Protein AF-T1T002-F1 (afdb_monomer)

Solvent-accessible surface area (backbone atoms only — not comparable to full-atom values): 16637 Å² total; per-residue (Å²): 134,84,76,54,62,64,74,56,43,69,69,40,72,94,50,31,70,66,68,42,35,54,46,49,74,73,67,40,54,43,73,80,49,48,45,92,78,55,51,79,74,45,72,43,77,52,55,50,52,64,40,48,31,34,37,36,23,53,94,87,42,64,35,26,36,52,35,46,41,87,86,84,62,48,51,34,73,85,46,75,37,67,85,46,93,62,32,43,27,28,71,85,64,32,50,22,25,31,53,90,66,16,36,25,69,43,25,79,79,47,80,81,48,84,55,50,74,72,41,66,47,58,56,36,58,53,49,78,56,73,62,29,30,28,37,35,54,50,75,82,82,80,76,68,67,66,25,44,45,61,88,66,68,80,41,94,85,51,84,67,84,89,86,87,82,93,54,88,41,33,29,65,61,52,45,51,54,74,69,36,78,56,56,48,46,78,50,77,79,38,65,62,41,69,80,64,34,25,38,40,50,43,29,67,47,78,41,86,55,82,70,65,38,40,49,77,41,79,78,45,90,71,59,31,40,35,38,33,57,32,48,74,80,55,22,49,71,33,44,69,44,64,59,97,84,42,79,77,45,73,41,40,88,36,83,42,64,47,58,76,46,35,34,42,24,46,86,38,34,40,38,33,29,28,22,99,43,71,90,36,67,40,77,51,72,43,65,29,29,28,64,55,36

Nearest PDB structures (foldseek):
  2de6-assembly1_B  TM=1.003E+00  e=6.696E-58  Janthinobacterium
  4nba-assembly1_B  TM=1.003E+00  e=5.000E-58  Janthinobacterium sp. J3
  4nbf-assembly1_C  TM=1.002E+00  e=1.133E-57  Janthinobacterium sp. J3
  4nb8-assembly1_C  TM=1.002E+00  e=1.431E-57  Janthinobacterium sp. J3
  4nbh-assembly1_B  TM=1.002E+00  e=1.807E-57  Janthinobacterium sp. J3

pLDDT: mean 98.17, std 2.53, range [64.5, 98.94]

InterPro domains:
  IPR017941 Rieske [2Fe-2S] iron-sulphur domain [PF00355] (28-107)
  IPR017941 Rieske [2Fe-2S] iron-sulphur domain [PS51296] (29-135)
  IPR021028 Homotrimeric ring hydroxylase, catalytic domain [PF11723] (136-293)
  IPR036922 Rieske [2Fe-2S] iron-sulphur domain superfamily [SSF50022] (20-141)
  IPR050584 Cholesterol 7-desaturase [PTHR21266] (25-199)

Foldseek 3Di:
DPQDDPVVLVVPVVPSVVVSQLLFDAQAKDWDFFLVVADAQDWDWAFFSNFIKIWHAAPNDIFIFGQFDPPPGHGQVVDWDPPDRQWTFRPPQGQIAGRVWQARQAGPNCRPDPSHRVDGTDIWDWDDALRTIMTRRYDDDHAPNVQAFDPPPRDPPDRDDDDDDDDQARLVVVLCCQQPQQVLLVCQPPPLCVVVQEQGFNGWAADDDPPQQKDFDQPDPSRKTKIWGQRVVGIDGHQFDDDPNHTDGGGGPGDFYWQNTWMATPPRKIKTAPPPGNPHIDIDGSTRSYSGD

Mean predicted aligned error: 2.7 Å

Organism: NCBI:txid1365825

Radius of gyration: 23.3 Å; Cα contacts (8 Å, |Δi|>4): 609; chains: 1; bounding box: 56×50×68 Å

Structure (mmCIF, N/CA/C/O backbone):
data_AF-T1T002-F1
#
_entry.id   AF-T1T002-F1
#
loop_
_atom_site.group_PDB
_atom_site.id
_atom_site.type_symbol
_atom_site.label_atom_id
_atom_site.label_alt_id
_atom_site.label_comp_id
_atom_site.label_asym_id
_atom_site.label_entity_id
_atom_site.label_seq_id
_atom_site.pdbx_PDB_ins_code
_atom_site.Cartn_x
_atom_site.Cartn_y
_atom_site.Cartn_z
_atom_site.occupancy
_atom_site.B_iso_or_equiv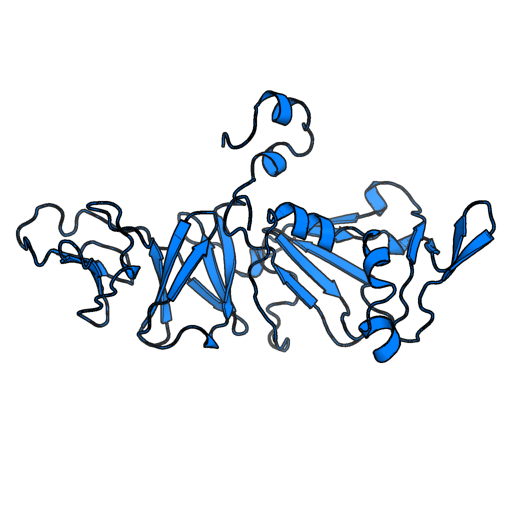
_atom_site.auth_seq_id
_atom_site.auth_comp_id
_atom_site.auth_asym_id
_atom_site.auth_atom_id
_atom_site.pdbx_PDB_model_num
ATOM 1 N N . MET A 1 1 ? -6.537 19.606 -2.151 1.00 64.50 1 MET A N 1
ATOM 2 C CA . MET A 1 1 ? -6.149 20.062 -0.799 1.00 64.50 1 MET A CA 1
ATOM 3 C C . MET A 1 1 ? -5.165 21.214 -1.035 1.00 64.50 1 MET A C 1
ATOM 5 O O . MET A 1 1 ? -5.078 21.631 -2.177 1.00 64.50 1 MET A O 1
ATOM 9 N N . ALA A 1 2 ? -4.556 21.849 -0.035 1.00 81.50 2 ALA A N 1
ATOM 10 C CA . ALA A 1 2 ? -3.673 23.006 -0.278 1.00 81.50 2 ALA A CA 1
ATOM 11 C C . ALA A 1 2 ? -2.266 22.718 0.263 1.00 81.50 2 ALA A C 1
ATOM 13 O O . ALA A 1 2 ? -1.811 23.366 1.203 1.00 81.50 2 ALA A O 1
ATOM 14 N N . ASN A 1 3 ? -1.607 21.683 -0.272 1.00 93.56 3 ASN A N 1
ATOM 15 C CA . ASN A 1 3 ? -0.298 21.213 0.208 1.00 93.56 3 ASN A CA 1
ATOM 16 C C . ASN A 1 3 ? 0.884 21.809 -0.580 1.00 93.56 3 ASN A C 1
ATOM 18 O O . ASN A 1 3 ? 2.050 21.628 -0.199 1.00 93.56 3 ASN A O 1
ATOM 22 N N . VAL A 1 4 ? 0.591 22.471 -1.703 1.00 96.62 4 VAL A N 1
ATOM 23 C CA . VAL A 1 4 ? 1.547 23.084 -2.632 1.00 96.62 4 VAL A CA 1
ATOM 24 C C . VAL A 1 4 ? 1.035 24.465 -3.049 1.00 96.62 4 VAL A C 1
ATOM 26 O O . VAL A 1 4 ? -0.168 24.697 -3.097 1.00 96.62 4 VAL A O 1
ATOM 29 N N . ASP A 1 5 ? 1.957 25.382 -3.345 1.00 97.94 5 ASP A N 1
ATOM 30 C CA . ASP A 1 5 ? 1.643 26.716 -3.865 1.00 97.94 5 ASP A CA 1
ATOM 31 C C . ASP A 1 5 ? 0.802 26.636 -5.158 1.00 97.94 5 ASP A C 1
ATOM 33 O O . ASP A 1 5 ? 1.172 25.967 -6.129 1.00 97.94 5 ASP A O 1
ATOM 37 N N . GLU A 1 6 ? -0.314 27.365 -5.189 1.00 97.00 6 GLU A N 1
ATOM 38 C CA . GLU A 1 6 ? -1.235 27.466 -6.328 1.00 97.00 6 GLU A CA 1
ATOM 39 C C . GLU A 1 6 ? -0.546 27.890 -7.634 1.00 97.00 6 GLU A C 1
ATOM 41 O O . GLU A 1 6 ? -0.906 27.428 -8.722 1.00 97.00 6 GLU A O 1
ATOM 46 N N . ALA A 1 7 ? 0.484 28.738 -7.563 1.00 97.75 7 ALA A N 1
ATOM 47 C CA . ALA A 1 7 ? 1.256 29.138 -8.735 1.00 97.75 7 ALA A CA 1
ATOM 48 C C . ALA A 1 7 ? 1.995 27.949 -9.369 1.00 97.75 7 ALA A C 1
ATOM 50 O O . ALA A 1 7 ? 2.135 27.899 -10.596 1.00 97.75 7 ALA A O 1
ATOM 51 N N . ILE A 1 8 ? 2.440 26.985 -8.557 1.00 98.19 8 ILE A N 1
ATOM 52 C CA . ILE A 1 8 ? 3.045 25.737 -9.033 1.00 98.19 8 ILE A CA 1
ATOM 53 C C . ILE A 1 8 ? 1.957 24.849 -9.631 1.00 98.19 8 ILE A C 1
ATOM 55 O O . ILE A 1 8 ? 2.100 24.419 -10.776 1.00 98.19 8 ILE A O 1
ATOM 59 N N . LEU A 1 9 ? 0.843 24.637 -8.923 1.00 97.81 9 LEU A N 1
ATOM 60 C CA . LEU A 1 9 ? -0.259 23.787 -9.395 1.00 97.81 9 LEU A CA 1
ATOM 61 C C . LEU A 1 9 ? -0.822 24.262 -10.744 1.00 97.81 9 LEU A C 1
ATOM 63 O O . LEU A 1 9 ? -1.066 23.455 -11.642 1.00 97.81 9 LEU A O 1
ATOM 67 N N . LYS A 1 10 ? -0.913 25.580 -10.954 1.00 97.06 10 LYS A N 1
ATOM 68 C CA . LYS A 1 10 ? -1.328 26.184 -12.231 1.00 97.06 10 LYS A CA 1
ATOM 69 C C . LYS A 1 10 ? -0.366 25.892 -13.393 1.00 97.06 10 LYS A C 1
ATOM 71 O O . LYS A 1 10 ? -0.787 25.919 -14.555 1.00 97.06 10 LYS A O 1
ATOM 76 N N . ARG A 1 11 ? 0.919 25.643 -13.115 1.00 98.12 11 ARG A N 1
ATOM 77 C CA . ARG A 1 11 ? 1.935 25.310 -14.133 1.00 98.12 11 ARG A CA 1
ATOM 78 C C . ARG A 1 11 ? 1.851 23.845 -14.570 1.00 98.12 11 ARG A C 1
ATOM 80 O O . ARG A 1 11 ? 1.993 23.575 -15.759 1.00 98.12 11 ARG A O 1
ATOM 87 N N . VAL A 1 12 ? 1.561 22.917 -13.661 1.00 97.88 12 VAL A N 1
ATOM 88 C CA . VAL A 1 12 ? 1.567 21.457 -13.908 1.00 97.88 12 VAL A CA 1
ATOM 89 C C . VAL A 1 12 ? 0.185 20.899 -14.284 1.00 97.88 12 VAL A C 1
ATOM 91 O O . VAL A 1 12 ? -0.320 19.958 -13.680 1.00 97.88 12 VAL A O 1
ATOM 94 N N . LYS A 1 13 ? -0.453 21.469 -15.313 1.00 97.81 13 LYS A N 1
ATOM 95 C CA . LYS A 1 13 ? -1.865 21.189 -15.660 1.00 97.81 13 LYS A CA 1
ATOM 96 C C . LYS A 1 13 ? -2.201 19.712 -15.905 1.00 97.81 13 LYS A C 1
ATOM 98 O O . LYS A 1 13 ? -3.327 19.312 -15.640 1.00 97.81 13 LYS A O 1
ATOM 103 N N . GLY A 1 14 ? -1.257 18.925 -16.424 1.00 97.56 14 GLY A N 1
ATOM 104 C CA . GLY A 1 14 ? -1.491 17.518 -16.766 1.00 97.56 14 GLY A CA 1
ATOM 105 C C . GLY A 1 14 ? -1.658 16.593 -15.557 1.00 97.56 14 GLY A C 1
ATOM 106 O O . GLY A 1 14 ? -2.258 15.534 -15.693 1.00 97.56 14 GLY A O 1
ATOM 107 N N . TRP A 1 15 ? -1.146 16.984 -14.385 1.00 98.00 15 TRP A N 1
ATOM 108 C CA . TRP A 1 15 ? -1.089 16.118 -13.201 1.00 98.00 15 TRP A CA 1
ATOM 109 C C . TRP A 1 15 ? -1.046 16.909 -11.880 1.00 98.00 15 TRP A C 1
ATOM 111 O O . TRP A 1 15 ? -0.486 16.455 -10.884 1.00 98.00 15 TRP A O 1
ATOM 121 N N . ALA A 1 16 ? -1.657 18.097 -11.836 1.00 98.25 16 ALA A N 1
ATOM 122 C CA . ALA A 1 16 ? -1.685 18.945 -10.640 1.00 98.25 16 ALA A CA 1
ATOM 123 C C . ALA A 1 16 ? -2.155 18.217 -9.358 1.00 98.25 16 ALA A C 1
ATOM 125 O O . ALA A 1 16 ? -1.507 18.404 -8.326 1.00 98.25 16 ALA A O 1
ATOM 126 N N . PRO A 1 17 ? -3.182 17.334 -9.386 1.00 98.44 17 PRO A N 1
ATOM 127 C CA . PRO A 1 17 ? -3.572 16.570 -8.198 1.00 98.44 17 PRO A CA 1
ATOM 128 C C . PRO A 1 17 ? -2.453 15.684 -7.637 1.00 98.44 17 PRO A C 1
ATOM 130 O O . PRO A 1 17 ? -2.307 15.580 -6.424 1.00 98.44 17 PRO A O 1
ATOM 133 N N . TYR A 1 18 ? -1.625 15.087 -8.500 1.00 98.56 18 TYR A N 1
ATOM 134 C CA . TYR A 1 18 ? -0.480 14.278 -8.078 1.00 98.56 18 TYR A CA 1
ATOM 135 C C . TYR A 1 18 ? 0.608 15.135 -7.412 1.00 98.56 18 TYR A C 1
ATOM 137 O O . TYR A 1 18 ? 1.199 14.728 -6.412 1.00 98.56 18 TYR A O 1
ATOM 145 N N . VAL A 1 19 ? 0.826 16.365 -7.896 1.00 98.31 19 VAL A N 1
ATOM 146 C CA . VAL A 1 19 ? 1.745 17.321 -7.252 1.00 98.31 19 VAL A CA 1
ATOM 147 C C . VAL A 1 19 ? 1.220 17.781 -5.887 1.00 98.31 19 VAL A C 1
ATOM 149 O O . VAL A 1 19 ? 2.005 17.877 -4.942 1.00 98.31 19 VAL A O 1
ATOM 152 N N . ASP A 1 20 ? -0.089 17.994 -5.740 1.00 98.44 20 ASP A N 1
ATOM 153 C CA . ASP A 1 20 ? -0.715 18.340 -4.452 1.00 98.44 20 ASP A CA 1
ATOM 154 C C . ASP A 1 20 ? -0.759 17.153 -3.462 1.00 98.44 20 ASP A C 1
ATOM 156 O O . ASP A 1 20 ? -0.799 17.349 -2.247 1.00 98.44 20 ASP A O 1
ATOM 160 N N . ALA A 1 21 ? -0.673 15.906 -3.938 1.00 98.50 21 ALA A N 1
ATOM 161 C CA . ALA A 1 21 ? -0.709 14.683 -3.123 1.00 98.50 21 ALA A CA 1
ATOM 162 C C . ALA A 1 21 ? 0.598 14.389 -2.350 1.00 98.50 21 ALA A C 1
ATOM 164 O O . ALA A 1 21 ? 1.049 13.247 -2.249 1.00 98.50 21 ALA A O 1
ATOM 165 N N . LYS A 1 22 ? 1.219 15.418 -1.759 1.00 98.50 22 LYS A N 1
ATOM 166 C CA . LYS A 1 22 ? 2.469 15.297 -0.986 1.00 98.50 22 LYS A CA 1
ATOM 167 C C . LYS A 1 22 ? 2.361 14.297 0.170 1.00 98.50 22 LYS A C 1
ATOM 169 O O . LYS A 1 22 ? 3.318 13.574 0.424 1.00 98.50 22 LYS A O 1
ATOM 174 N N . LEU A 1 23 ? 1.195 14.228 0.810 1.00 98.38 23 LEU A N 1
ATOM 175 C CA . LEU A 1 23 ? 0.905 13.317 1.922 1.00 98.38 23 LEU A CA 1
ATOM 176 C C . LEU A 1 23 ? 0.337 11.959 1.480 1.00 98.38 23 LEU A C 1
ATOM 178 O O . LEU A 1 23 ? -0.003 11.161 2.342 1.00 98.38 23 LEU A O 1
ATOM 182 N N . GLY A 1 24 ? 0.209 11.700 0.175 1.00 98.56 24 GLY A N 1
ATOM 183 C CA . GLY A 1 24 ? -0.388 10.473 -0.356 1.00 98.56 24 GLY A CA 1
ATOM 184 C C . GLY A 1 24 ? -1.865 10.593 -0.721 1.00 98.56 24 GLY A C 1
ATOM 185 O O . GLY A 1 24 ? -2.454 11.678 -0.690 1.00 98.56 24 GLY A O 1
ATOM 186 N N . PHE A 1 25 ? -2.464 9.456 -1.079 1.00 98.81 25 PHE A N 1
ATOM 187 C CA . PHE A 1 25 ? -3.860 9.355 -1.492 1.00 98.81 25 PHE A CA 1
ATOM 188 C C . PHE A 1 25 ? -4.717 8.723 -0.392 1.00 98.81 25 PHE A C 1
ATOM 190 O O . PHE A 1 25 ? -4.572 7.555 -0.047 1.00 98.81 25 PHE A O 1
ATOM 197 N N . ARG A 1 26 ? -5.662 9.491 0.154 1.00 98.69 26 ARG A N 1
ATOM 198 C CA . ARG A 1 26 ? -6.674 8.949 1.071 1.00 98.69 26 ARG A CA 1
ATOM 199 C C . ARG A 1 26 ? -7.619 7.999 0.318 1.00 98.69 26 ARG A C 1
ATOM 201 O O . ARG A 1 26 ? -7.806 8.147 -0.885 1.00 98.69 26 ARG A O 1
ATOM 208 N N . ASN A 1 27 ? -8.283 7.100 1.044 1.00 98.81 27 ASN A N 1
ATOM 209 C CA . ASN A 1 27 ? -9.261 6.127 0.533 1.00 98.81 27 ASN A CA 1
ATOM 210 C C . ASN A 1 27 ? -8.643 5.002 -0.312 1.00 98.81 27 ASN A C 1
ATOM 212 O O . ASN A 1 27 ? -9.245 4.533 -1.283 1.00 98.81 27 ASN A O 1
ATOM 216 N N . HIS A 1 28 ? -7.465 4.539 0.107 1.00 98.94 28 HIS A N 1
ATOM 217 C CA . HIS A 1 28 ? -6.801 3.346 -0.412 1.00 98.94 28 HIS A CA 1
ATOM 218 C C . HIS A 1 28 ? -6.277 2.454 0.719 1.00 98.94 28 HIS A C 1
ATOM 220 O O . HIS A 1 28 ? -6.072 2.905 1.852 1.00 98.94 28 HIS A O 1
ATOM 226 N N . TRP A 1 29 ? -6.082 1.179 0.395 1.00 98.94 29 TRP A N 1
ATOM 227 C CA . TRP A 1 29 ? -5.399 0.202 1.231 1.00 98.94 29 TRP A CA 1
ATOM 228 C C . TRP A 1 29 ? -3.880 0.343 1.122 1.00 98.94 29 TRP A C 1
ATOM 230 O O . TRP A 1 29 ? -3.336 0.438 0.025 1.00 98.94 29 TRP A O 1
ATOM 240 N N . TYR A 1 30 ? -3.196 0.289 2.264 1.00 98.94 30 TYR A N 1
ATOM 241 C CA . TYR A 1 30 ? -1.737 0.347 2.345 1.00 98.94 30 TYR A CA 1
ATOM 242 C C . TYR A 1 30 ? -1.192 -0.760 3.251 1.00 98.94 30 TYR A C 1
ATOM 244 O O . TYR A 1 30 ? -1.685 -0.888 4.377 1.00 98.94 30 TYR A O 1
ATOM 252 N N . PRO A 1 31 ? -0.183 -1.540 2.818 1.00 98.94 31 PRO A N 1
ATOM 253 C CA . PRO A 1 31 ? 0.510 -2.468 3.701 1.00 98.94 31 PRO A CA 1
ATOM 254 C C . PRO A 1 31 ? 1.411 -1.697 4.670 1.00 98.94 31 PRO A C 1
ATOM 256 O O . PRO A 1 31 ? 2.113 -0.776 4.266 1.00 98.94 31 PRO A O 1
ATOM 259 N N . VAL A 1 32 ? 1.410 -2.057 5.952 1.00 98.88 32 VAL A N 1
ATOM 260 C CA . VAL A 1 32 ? 2.162 -1.307 6.983 1.00 98.88 32 VAL A CA 1
ATOM 261 C C . VAL A 1 32 ? 3.139 -2.159 7.787 1.00 98.88 32 VAL A C 1
ATOM 263 O O . VAL A 1 32 ? 4.103 -1.632 8.338 1.00 98.88 32 VAL A O 1
ATOM 266 N N . MET A 1 33 ? 2.900 -3.465 7.859 1.00 98.88 33 MET A N 1
ATOM 267 C CA . MET A 1 33 ? 3.746 -4.451 8.535 1.00 98.88 33 MET A CA 1
ATOM 268 C C . MET A 1 33 ? 3.385 -5.857 8.043 1.00 98.88 33 MET A C 1
ATOM 270 O O . MET A 1 33 ? 2.373 -6.046 7.363 1.00 98.88 33 MET A O 1
ATOM 274 N N . PHE A 1 34 ? 4.178 -6.851 8.411 1.00 98.94 34 PHE A N 1
ATOM 275 C CA . PHE A 1 34 ? 3.837 -8.260 8.267 1.00 98.94 34 PHE A CA 1
ATOM 276 C C . PHE A 1 34 ? 2.977 -8.739 9.440 1.00 98.94 34 PHE A C 1
ATOM 278 O O . PHE A 1 34 ? 3.142 -8.304 10.577 1.00 98.94 34 PHE A O 1
ATOM 285 N N . SER A 1 35 ? 2.102 -9.708 9.182 1.00 98.88 35 SER A N 1
ATOM 286 C CA . SER A 1 35 ? 1.205 -10.321 10.171 1.00 98.88 35 SER A CA 1
ATOM 287 C C . SER A 1 35 ? 1.935 -10.836 11.411 1.00 98.88 35 SER A C 1
ATOM 289 O O . SER A 1 35 ? 1.443 -10.687 12.526 1.00 98.88 35 SER A O 1
ATOM 291 N N . LYS A 1 36 ? 3.136 -11.396 11.214 1.00 98.56 36 LYS A N 1
ATOM 292 C CA . LYS A 1 36 ? 4.010 -11.926 12.274 1.00 98.56 36 LYS A CA 1
ATOM 293 C C . LYS A 1 36 ? 4.653 -10.861 13.173 1.00 98.56 36 LYS A C 1
ATOM 295 O O . LYS A 1 36 ? 5.354 -11.217 14.107 1.00 98.56 36 LYS A O 1
ATOM 300 N N . GLU A 1 37 ? 4.505 -9.576 12.853 1.00 98.75 37 GLU A N 1
ATOM 301 C CA . GLU A 1 37 ? 5.074 -8.469 13.637 1.00 98.75 37 GLU A CA 1
ATOM 302 C C . GLU A 1 37 ? 4.079 -7.903 14.666 1.00 98.75 37 GLU A C 1
ATOM 304 O O . GLU A 1 37 ? 4.437 -7.011 15.441 1.00 98.75 37 GLU A O 1
ATOM 309 N N . ILE A 1 38 ? 2.839 -8.405 14.670 1.00 98.69 38 ILE A N 1
ATOM 310 C CA . ILE A 1 38 ? 1.766 -8.001 15.578 1.00 98.69 38 ILE A CA 1
ATOM 311 C C . ILE A 1 38 ? 1.161 -9.228 16.269 1.00 98.69 38 ILE A C 1
ATOM 313 O O . ILE A 1 38 ? 0.370 -9.980 15.687 1.00 98.69 38 ILE A O 1
ATOM 317 N N . ASP A 1 39 ? 1.532 -9.397 17.534 1.00 98.81 39 ASP A N 1
ATOM 318 C CA . ASP A 1 39 ? 1.085 -10.486 18.396 1.00 98.81 39 ASP A CA 1
ATOM 319 C C . ASP A 1 39 ? -0.269 -10.189 19.069 1.00 98.81 39 ASP A C 1
ATOM 321 O O . ASP A 1 39 ? -0.755 -9.054 19.106 1.00 98.81 39 ASP A O 1
ATOM 325 N N . GLU A 1 40 ? -0.913 -11.242 19.577 1.00 98.81 40 GLU A N 1
ATOM 326 C CA . GLU A 1 40 ? -2.202 -11.170 20.275 1.00 98.81 40 GLU A CA 1
ATOM 327 C C . GLU A 1 40 ? -2.114 -10.285 21.528 1.00 98.81 40 GLU A C 1
ATOM 329 O O . GLU A 1 40 ? -1.328 -10.543 22.436 1.00 98.81 40 GLU A O 1
ATOM 334 N N . GLY A 1 41 ? -2.959 -9.255 21.603 1.00 98.56 41 GLY A N 1
ATOM 335 C CA . GLY A 1 41 ? -3.044 -8.364 22.758 1.00 98.56 41 GLY A CA 1
ATOM 336 C C . GLY A 1 41 ? -1.852 -7.421 22.944 1.00 98.56 41 GLY A C 1
ATOM 337 O O . GLY A 1 41 ? -1.761 -6.803 24.008 1.00 98.56 41 GLY A O 1
ATOM 338 N N . GLU A 1 42 ? -0.971 -7.280 21.948 1.00 98.75 42 GLU A N 1
ATOM 339 C CA . GLU A 1 42 ? 0.212 -6.413 21.990 1.00 98.75 42 GLU A CA 1
ATOM 340 C C . GLU A 1 42 ? 0.088 -5.222 21.023 1.00 98.75 42 GLU A C 1
ATOM 342 O O . GLU A 1 42 ? 0.533 -5.299 19.876 1.00 98.75 42 GLU A O 1
ATOM 347 N N . PRO A 1 43 ? -0.486 -4.077 21.443 1.00 98.81 43 PRO A N 1
ATOM 348 C CA . PRO A 1 43 ? -0.727 -2.986 20.513 1.00 98.81 43 PRO A CA 1
ATOM 349 C C . PRO A 1 43 ? 0.568 -2.381 19.944 1.00 98.81 43 PRO A C 1
ATOM 351 O O . PRO A 1 43 ? 1.465 -1.987 20.693 1.00 98.81 43 PRO A O 1
ATOM 354 N N . LYS A 1 44 ? 0.642 -2.235 18.617 1.00 98.88 44 LYS A N 1
ATOM 355 C CA . LYS A 1 44 ? 1.763 -1.625 17.882 1.00 98.88 44 LYS A CA 1
ATOM 356 C C . LYS A 1 44 ? 1.391 -0.251 17.343 1.00 98.88 44 LYS A C 1
ATOM 358 O O . LYS A 1 44 ? 0.257 -0.009 16.929 1.00 98.88 44 LYS A O 1
ATOM 363 N N . THR A 1 45 ? 2.367 0.648 17.319 1.00 98.88 45 THR A N 1
ATOM 364 C CA . THR A 1 45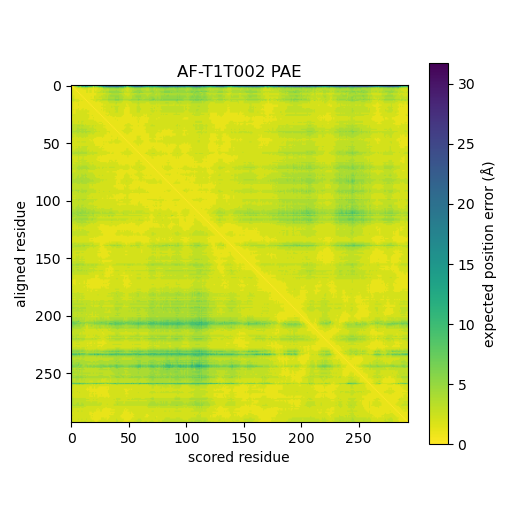 ? 2.228 1.987 16.744 1.00 98.88 45 THR A CA 1
ATOM 365 C C . THR A 1 45 ? 2.811 2.051 15.343 1.00 98.88 45 THR A C 1
ATOM 367 O O . THR A 1 45 ? 3.795 1.384 15.029 1.00 98.88 45 THR A O 1
ATOM 370 N N . LEU A 1 46 ? 2.223 2.903 14.509 1.00 98.81 46 LEU A N 1
ATOM 371 C CA . LEU A 1 46 ? 2.798 3.323 13.234 1.00 98.81 46 LEU A CA 1
ATOM 372 C C . LEU A 1 46 ? 2.264 4.707 12.852 1.00 98.81 46 LEU A C 1
ATOM 374 O O . LEU A 1 46 ? 1.287 5.185 13.432 1.00 98.81 46 LEU A O 1
ATOM 378 N N . LYS A 1 47 ? 2.893 5.346 11.867 1.00 98.94 47 LYS A N 1
ATOM 379 C CA . LYS A 1 47 ? 2.368 6.555 11.227 1.00 98.94 47 LYS A CA 1
ATOM 380 C C . LYS A 1 47 ? 2.084 6.251 9.758 1.00 98.94 47 LYS A C 1
ATOM 382 O O . LYS A 1 47 ? 2.924 5.652 9.097 1.00 98.94 47 LYS A O 1
ATOM 387 N N . LEU A 1 48 ? 0.907 6.639 9.276 1.00 98.88 48 LEU A N 1
ATOM 388 C CA . LEU A 1 48 ? 0.453 6.406 7.905 1.00 98.88 48 LEU A CA 1
ATOM 389 C C . LEU A 1 48 ? -0.242 7.665 7.378 1.00 98.88 48 LEU A C 1
ATOM 391 O O . LEU A 1 48 ? -1.174 8.161 8.014 1.00 98.88 48 LEU A O 1
ATOM 395 N N . LEU A 1 49 ? 0.216 8.191 6.240 1.00 98.75 49 LEU A N 1
ATOM 396 C CA . LEU A 1 49 ? -0.271 9.436 5.623 1.00 98.75 49 LEU A CA 1
ATOM 397 C C . LEU A 1 49 ? -0.296 10.621 6.621 1.00 98.75 49 LEU A C 1
ATOM 399 O O . LEU A 1 49 ? -1.201 11.456 6.622 1.00 98.75 49 LEU A O 1
ATOM 403 N N . GLY A 1 50 ? 0.689 10.682 7.522 1.00 98.56 50 GLY A N 1
ATOM 404 C CA . GLY A 1 50 ? 0.798 11.694 8.576 1.00 98.56 50 GLY A CA 1
ATOM 405 C C . GLY A 1 50 ? -0.039 11.423 9.835 1.00 98.56 50 GLY A C 1
ATOM 406 O O . GLY A 1 50 ? 0.060 12.176 10.805 1.00 98.56 50 GLY A O 1
ATOM 407 N N . GLU A 1 51 ? -0.851 10.364 9.866 1.00 98.88 51 GLU A N 1
ATOM 408 C CA . GLU A 1 51 ? -1.690 10.013 11.013 1.00 98.88 51 GLU A CA 1
ATOM 409 C C . GLU A 1 51 ? -1.008 8.972 11.911 1.00 98.88 51 GLU A C 1
ATOM 411 O O . GLU A 1 51 ? -0.647 7.896 11.447 1.00 98.88 51 GLU A O 1
ATOM 416 N N . ASN A 1 52 ? -0.870 9.261 13.211 1.00 98.94 52 ASN A N 1
ATOM 417 C CA . ASN A 1 52 ? -0.438 8.261 14.194 1.00 98.94 52 ASN A CA 1
ATOM 418 C C . ASN A 1 52 ? -1.575 7.264 14.447 1.00 98.94 52 ASN A C 1
ATOM 420 O O . ASN A 1 52 ? -2.693 7.666 14.797 1.00 98.94 52 ASN A O 1
ATOM 424 N N . LEU A 1 53 ? -1.283 5.976 14.295 1.00 98.94 53 LEU A N 1
ATOM 425 C CA . LEU A 1 53 ? -2.219 4.865 14.422 1.00 98.94 53 LEU A CA 1
ATOM 426 C C . LEU A 1 53 ? -1.736 3.862 15.475 1.00 98.94 53 LEU A C 1
ATOM 428 O O . LEU A 1 53 ? -0.543 3.758 15.772 1.00 98.94 53 LEU A O 1
ATOM 432 N N . LEU A 1 54 ? -2.692 3.120 16.022 1.00 98.88 54 LEU A N 1
ATOM 433 C CA . LEU A 1 54 ? -2.497 2.038 16.975 1.00 98.88 54 LEU A CA 1
ATOM 434 C C . LEU A 1 54 ? -3.233 0.805 16.453 1.00 98.88 54 LEU A C 1
ATOM 436 O O . LEU A 1 54 ? -4.452 0.849 16.278 1.00 98.88 54 LEU A O 1
ATOM 440 N N . VAL A 1 55 ? -2.499 -0.276 16.203 1.00 98.94 55 VAL A N 1
ATOM 441 C CA . VAL A 1 55 ? -3.034 -1.561 15.737 1.00 98.94 55 VAL A CA 1
ATOM 442 C C . VAL A 1 55 ? -2.952 -2.570 16.871 1.00 98.94 55 VAL A C 1
ATOM 444 O O . VAL A 1 55 ? -1.942 -2.618 17.565 1.00 98.94 55 VAL A O 1
ATOM 447 N N . ASN A 1 56 ? -3.991 -3.375 17.065 1.00 98.94 56 ASN A N 1
ATOM 448 C CA . ASN A 1 56 ? -3.988 -4.464 18.037 1.00 98.94 56 ASN A CA 1
ATOM 449 C C . ASN A 1 56 ? -4.642 -5.716 17.453 1.00 98.94 56 ASN A C 1
ATOM 451 O O . ASN A 1 56 ? -5.550 -5.610 16.625 1.00 98.94 56 ASN A O 1
ATOM 455 N N . ARG A 1 57 ? -4.208 -6.886 17.920 1.00 98.88 57 ARG A N 1
ATOM 456 C CA . ARG A 1 57 ? -4.810 -8.178 17.597 1.00 98.88 57 ARG A CA 1
ATOM 457 C C . ARG A 1 57 ? -5.642 -8.661 18.782 1.00 98.88 57 ARG A C 1
ATOM 459 O O . ARG A 1 57 ? -5.148 -8.686 19.906 1.00 98.88 57 ARG A O 1
ATOM 466 N N . ILE A 1 58 ? -6.910 -8.975 18.537 1.00 98.88 58 ILE A N 1
ATOM 467 C CA . ILE A 1 58 ? -7.851 -9.481 19.541 1.00 98.88 58 ILE A CA 1
ATOM 468 C C . ILE A 1 58 ? -8.625 -10.636 18.920 1.00 98.88 58 ILE A C 1
ATOM 470 O O . ILE A 1 58 ? -9.295 -10.454 17.901 1.00 98.88 58 ILE A O 1
ATOM 474 N N . ASP A 1 59 ? -8.547 -11.809 19.539 1.00 98.62 59 ASP A N 1
ATOM 475 C CA . ASP A 1 59 ? -9.101 -13.062 19.022 1.00 98.62 59 ASP A CA 1
ATOM 476 C C . ASP A 1 59 ? -8.608 -13.368 17.604 1.00 98.62 59 ASP A C 1
ATOM 478 O O . ASP A 1 59 ? -9.373 -13.757 16.722 1.00 98.62 59 ASP A O 1
ATOM 482 N N . GLY A 1 60 ? -7.322 -13.115 17.351 1.00 98.50 60 GLY A N 1
ATOM 483 C CA . GLY A 1 60 ? -6.713 -13.284 16.035 1.00 98.50 60 GLY A CA 1
ATOM 484 C C . GLY A 1 60 ? -7.081 -12.202 15.015 1.00 98.50 60 GLY A C 1
ATOM 485 O O . GLY A 1 60 ? -6.401 -12.101 13.997 1.00 98.50 60 GLY A O 1
ATOM 486 N N . LYS A 1 61 ? -8.081 -11.349 15.270 1.00 98.81 61 LYS A N 1
ATOM 487 C CA . LYS A 1 61 ? -8.511 -10.278 14.358 1.00 98.81 61 LYS A CA 1
ATOM 488 C C . LYS A 1 61 ? -7.796 -8.963 14.660 1.00 98.81 61 LYS A C 1
ATOM 490 O O . LYS A 1 61 ? -7.693 -8.552 15.813 1.00 98.81 61 LYS A O 1
ATOM 495 N N . LEU A 1 62 ? -7.354 -8.270 13.612 1.00 98.88 62 LEU A N 1
ATOM 496 C CA . LEU A 1 62 ? -6.742 -6.949 13.737 1.00 98.88 62 LEU A CA 1
ATOM 497 C C . LEU A 1 62 ? -7.774 -5.817 13.802 1.00 98.88 62 LEU A C 1
ATOM 499 O O . LEU A 1 62 ? -8.773 -5.811 13.079 1.00 98.88 62 LEU A O 1
ATOM 503 N N . TYR A 1 63 ? -7.464 -4.823 14.630 1.00 98.94 63 TYR A N 1
ATOM 504 C CA . TYR A 1 63 ? -8.204 -3.575 14.797 1.00 98.94 63 TYR A CA 1
ATOM 505 C C . TYR A 1 63 ? -7.238 -2.396 14.736 1.00 98.94 63 TYR A C 1
ATOM 507 O O . TYR A 1 63 ? -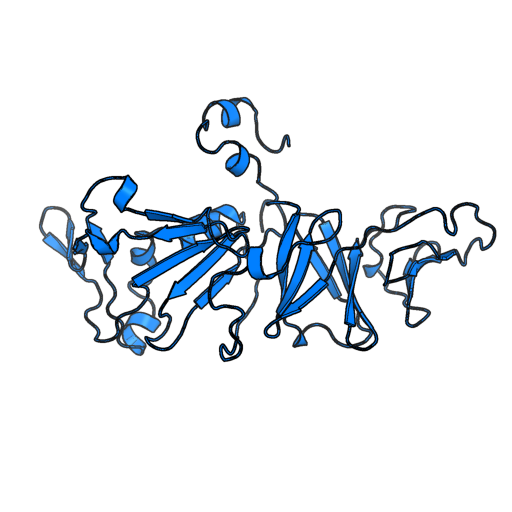6.128 -2.486 15.256 1.00 98.94 63 TYR A O 1
ATOM 515 N N . CYS A 1 64 ? -7.665 -1.276 14.149 1.00 98.94 64 CYS A N 1
ATOM 516 C CA . CYS A 1 64 ? -6.874 -0.050 14.097 1.00 98.94 64 CYS A CA 1
ATOM 517 C C . CYS A 1 64 ? -7.666 1.140 14.640 1.00 98.94 64 CYS A C 1
ATOM 519 O O . CYS A 1 64 ? -8.746 1.474 14.145 1.00 98.94 64 CYS A O 1
ATOM 521 N N . LEU A 1 65 ? -7.073 1.833 15.609 1.00 98.94 65 LEU A N 1
ATOM 522 C CA . LEU A 1 65 ? -7.533 3.113 16.136 1.00 98.94 65 LEU A CA 1
ATOM 523 C C . LEU A 1 65 ? -6.543 4.217 15.774 1.00 98.94 65 LEU A C 1
ATOM 525 O O . LEU A 1 65 ? -5.340 3.997 15.666 1.00 98.94 65 LEU A O 1
ATOM 529 N N . LYS A 1 66 ? -7.037 5.446 15.649 1.00 98.94 66 LYS A N 1
ATOM 530 C CA . LYS A 1 66 ? -6.174 6.628 15.669 1.00 98.94 66 LYS A CA 1
ATOM 531 C C . LYS A 1 66 ? -5.506 6.742 17.038 1.00 98.94 66 LYS A C 1
ATOM 533 O O . LYS A 1 66 ? -6.192 6.820 18.056 1.00 98.94 66 LYS A O 1
ATOM 538 N N . ASP A 1 67 ? -4.183 6.843 17.071 1.00 98.88 67 ASP A N 1
ATOM 539 C CA . ASP A 1 67 ? -3.403 7.019 18.298 1.00 98.88 67 ASP A CA 1
ATOM 540 C C . ASP A 1 67 ? -3.438 8.486 18.757 1.00 98.88 67 ASP A C 1
ATOM 542 O O . ASP A 1 67 ? -2.442 9.206 18.752 1.00 98.88 67 ASP A O 1
ATOM 546 N N . ARG A 1 68 ? -4.633 8.986 19.081 1.00 98.88 68 ARG A N 1
ATOM 547 C CA . ARG A 1 68 ? -4.834 10.355 19.566 1.00 98.88 68 ARG A CA 1
ATOM 548 C C . ARG A 1 68 ? -6.125 10.462 20.364 1.00 98.88 68 ARG A C 1
ATOM 550 O O . ARG A 1 68 ? -7.209 10.529 19.789 1.00 98.88 68 ARG A O 1
ATOM 557 N N . CYS A 1 69 ? -6.013 10.525 21.686 1.00 98.88 69 CYS A N 1
ATOM 558 C CA . CYS A 1 69 ? -7.156 10.652 22.586 1.00 98.88 69 CYS A CA 1
ATOM 559 C C . CYS A 1 69 ? -8.010 11.885 22.246 1.00 98.88 69 CYS A C 1
ATOM 561 O O . CYS A 1 69 ? -7.478 12.986 22.086 1.00 98.88 69 CYS A O 1
ATOM 563 N N . LEU A 1 70 ? -9.337 11.719 22.214 1.00 98.81 70 LEU A N 1
ATOM 564 C CA . LEU A 1 70 ? -10.284 12.794 21.888 1.00 98.81 70 LEU A CA 1
ATOM 565 C C . LEU A 1 70 ? -10.291 13.934 22.912 1.00 98.81 70 LEU A C 1
ATOM 567 O O . LEU A 1 70 ? -10.693 15.043 22.582 1.00 98.81 70 LEU A O 1
ATOM 571 N N . HIS A 1 71 ? -9.849 13.671 24.145 1.00 98.69 71 HIS A N 1
ATOM 572 C CA . HIS A 1 71 ? -9.882 14.662 25.214 1.00 98.69 71 HIS A CA 1
ATOM 573 C C . HIS A 1 71 ? -8.837 15.768 25.011 1.00 98.69 71 HIS A C 1
ATOM 575 O O . HIS A 1 71 ? -9.187 16.911 24.740 1.00 98.69 71 HIS A O 1
ATOM 581 N N . ARG A 1 72 ? -7.546 15.438 25.170 1.00 98.50 72 ARG A N 1
ATOM 582 C CA . ARG A 1 72 ? -6.428 16.405 25.133 1.00 98.50 72 ARG A CA 1
ATOM 583 C C . ARG A 1 72 ? -5.376 16.083 24.072 1.00 98.50 72 ARG A C 1
ATOM 585 O O . ARG A 1 72 ? -4.270 16.600 24.140 1.00 98.50 72 ARG A O 1
ATOM 592 N N . GLY A 1 73 ? -5.700 15.214 23.116 1.00 98.44 73 GLY A N 1
ATOM 593 C CA . GLY A 1 73 ? -4.856 14.968 21.948 1.00 98.44 73 GLY A CA 1
ATOM 594 C C . GLY A 1 73 ? -3.562 14.194 22.208 1.00 98.44 73 GLY A C 1
ATOM 595 O O . GLY A 1 73 ? -2.731 14.130 21.310 1.00 98.44 73 GLY A O 1
ATOM 596 N N . VAL A 1 74 ? -3.374 13.603 23.392 1.00 98.69 74 VAL A N 1
ATOM 597 C CA . VAL A 1 74 ? -2.205 12.752 23.662 1.00 98.69 74 VAL A CA 1
ATOM 598 C C . VAL A 1 74 ? -2.298 11.441 22.887 1.00 98.69 74 VAL A C 1
ATOM 600 O O . VAL A 1 74 ? -3.392 10.895 22.713 1.00 98.69 74 VAL A O 1
ATOM 603 N N . GLN A 1 75 ? -1.150 10.911 22.476 1.00 98.88 75 GLN A N 1
ATOM 604 C CA . GLN A 1 75 ? -1.056 9.530 22.019 1.00 98.88 75 GLN A CA 1
ATOM 605 C C . GLN A 1 75 ? -1.397 8.587 23.182 1.00 98.88 75 GLN A C 1
ATOM 607 O O . GLN A 1 75 ? -0.896 8.742 24.302 1.00 98.88 75 GLN A O 1
ATOM 612 N N . LEU A 1 76 ? -2.280 7.624 22.927 1.00 98.88 76 LEU A N 1
ATOM 613 C CA . LEU A 1 76 ? -2.623 6.554 23.864 1.00 98.88 76 LEU A CA 1
ATOM 614 C C . LEU A 1 76 ? -1.407 5.653 24.105 1.00 98.88 76 LEU A C 1
ATOM 616 O O . LEU A 1 76 ? -1.221 5.155 25.212 1.00 98.88 76 LEU A O 1
ATOM 620 N N . SER A 1 77 ? -0.558 5.508 23.089 1.00 98.75 77 SER A N 1
ATOM 621 C CA . SER A 1 77 ? 0.642 4.672 23.112 1.00 98.75 77 SER A CA 1
ATOM 622 C C . SER A 1 77 ? 1.763 5.145 24.041 1.00 98.75 77 SER A C 1
ATOM 624 O O . SER A 1 77 ? 2.592 4.322 24.416 1.00 98.75 77 SER A O 1
ATOM 626 N N . VAL A 1 78 ? 1.779 6.416 24.480 1.00 98.75 78 VAL A N 1
ATOM 627 C CA . VAL A 1 78 ? 2.785 6.916 25.452 1.00 98.75 78 VAL A CA 1
ATOM 628 C C . VAL A 1 78 ? 2.802 6.051 26.713 1.00 98.75 78 VAL A C 1
ATOM 630 O O . VAL A 1 78 ? 3.857 5.809 27.293 1.00 98.75 78 VAL A O 1
ATOM 633 N N . LYS A 1 79 ? 1.628 5.562 27.122 1.00 98.81 79 LYS A N 1
ATOM 634 C CA . LYS A 1 79 ? 1.481 4.535 28.147 1.00 98.81 79 LYS A CA 1
ATOM 635 C C . LYS A 1 79 ? 0.213 3.734 27.860 1.00 98.81 79 LYS A C 1
ATOM 637 O O . LYS A 1 79 ? -0.892 4.176 28.166 1.00 98.81 79 LYS A O 1
ATOM 642 N N . VAL A 1 80 ? 0.379 2.556 27.265 1.00 98.75 80 VAL A N 1
ATOM 643 C CA . VAL A 1 80 ? -0.740 1.677 26.901 1.00 98.75 80 VAL A CA 1
ATOM 644 C C . VAL A 1 80 ? -1.411 1.119 28.160 1.00 98.75 80 VAL A C 1
ATOM 646 O O . VAL A 1 80 ? -0.748 0.561 29.033 1.00 98.75 80 VAL A O 1
ATOM 649 N N . GLU A 1 81 ? -2.738 1.242 28.252 1.00 98.81 81 GLU A N 1
ATOM 650 C CA . GLU A 1 81 ? -3.544 0.615 29.306 1.00 98.81 81 GLU A CA 1
ATOM 651 C C . GLU A 1 81 ? -4.750 -0.127 28.711 1.00 98.81 81 GLU A C 1
ATOM 653 O O . GLU A 1 81 ? -5.857 0.406 28.645 1.00 98.81 81 GLU A O 1
ATOM 658 N N . CYS A 1 82 ? -4.567 -1.381 28.298 1.00 98.69 82 CYS A N 1
ATOM 659 C CA . CYS A 1 82 ? -5.679 -2.256 27.913 1.00 98.69 82 CYS A CA 1
ATOM 660 C C . CYS A 1 82 ? -6.249 -2.945 29.162 1.00 98.69 82 CYS A C 1
ATOM 662 O O . CYS A 1 82 ? -5.799 -4.017 29.555 1.00 98.69 82 CYS A O 1
ATOM 664 N N . LYS A 1 83 ? -7.200 -2.287 29.840 1.00 98.44 83 LYS A N 1
ATOM 665 C CA . LYS A 1 83 ? -7.773 -2.774 31.114 1.00 98.44 83 LYS A CA 1
ATOM 666 C C . LYS A 1 83 ? -8.760 -3.931 30.947 1.00 98.44 83 LYS A C 1
ATOM 668 O O . LYS A 1 83 ? -8.991 -4.675 31.894 1.00 98.44 83 LYS A O 1
ATOM 673 N N . THR A 1 84 ? -9.342 -4.067 29.759 1.00 98.69 84 THR A N 1
ATOM 674 C CA . THR A 1 84 ? -10.174 -5.207 29.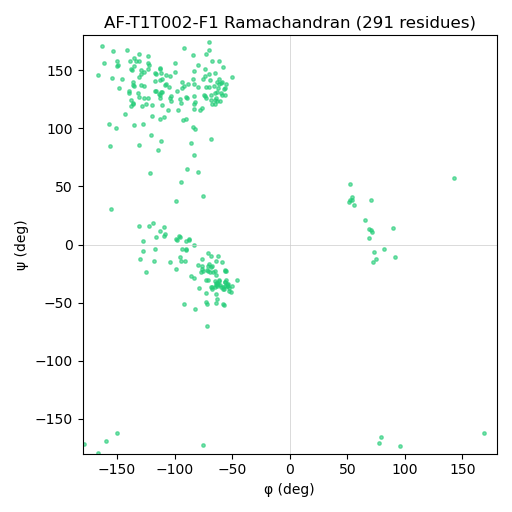361 1.00 98.69 84 THR A CA 1
ATOM 675 C C . THR A 1 84 ? -9.776 -5.638 27.955 1.00 98.69 84 THR A C 1
ATOM 677 O O . THR A 1 84 ? -9.193 -4.848 27.211 1.00 98.69 84 THR A O 1
ATOM 680 N N . LYS A 1 85 ? -10.119 -6.873 27.578 1.00 98.75 85 LYS A N 1
ATOM 681 C CA . LYS A 1 85 ? -9.759 -7.459 26.281 1.00 98.75 85 LYS A CA 1
ATOM 682 C C . LYS A 1 85 ? -10.162 -6.587 25.082 1.00 98.75 85 LYS A C 1
ATOM 684 O O . LYS A 1 85 ? -9.405 -6.467 24.130 1.00 98.75 85 LYS A O 1
ATOM 689 N N . SER A 1 86 ? -11.343 -5.970 25.133 1.00 98.75 86 SER A N 1
ATOM 690 C CA . SER A 1 86 ? -11.960 -5.259 24.004 1.00 98.75 86 SER A CA 1
ATOM 691 C C . SER A 1 86 ? -11.746 -3.744 24.025 1.00 98.75 86 SER A C 1
ATOM 693 O O . SER A 1 86 ? -12.259 -3.044 23.148 1.00 98.75 86 SER A O 1
ATOM 695 N N . THR A 1 87 ? -10.972 -3.212 24.979 1.00 98.94 87 THR A N 1
ATOM 696 C CA . THR A 1 87 ? -10.834 -1.761 25.175 1.00 98.94 87 THR A CA 1
ATOM 697 C C . THR A 1 87 ? -9.401 -1.298 25.383 1.00 98.94 87 THR A C 1
ATOM 699 O O . THR A 1 87 ? -8.594 -2.001 25.988 1.00 98.94 87 THR A O 1
ATOM 702 N N . ILE A 1 88 ? -9.136 -0.046 25.025 1.00 98.94 88 ILE A N 1
ATOM 703 C CA . ILE A 1 88 ? -7.952 0.706 25.439 1.00 98.94 88 ILE A CA 1
ATOM 704 C C . ILE A 1 88 ? -8.365 1.924 26.269 1.00 98.94 88 ILE A C 1
ATOM 706 O O . ILE A 1 88 ? -9.239 2.698 25.878 1.00 98.94 88 ILE A O 1
ATOM 710 N N . THR A 1 89 ? -7.717 2.116 27.413 1.00 98.94 89 THR A N 1
ATOM 711 C CA . THR A 1 89 ? -7.921 3.255 28.308 1.00 98.94 89 THR A CA 1
ATOM 712 C C . THR A 1 89 ? -6.775 4.249 28.145 1.00 98.94 89 THR A C 1
ATOM 714 O O . THR A 1 89 ? -5.602 3.904 28.249 1.00 98.94 89 THR A O 1
ATOM 717 N N . CYS A 1 90 ? -7.097 5.518 27.902 1.00 98.94 90 CYS A N 1
ATOM 718 C CA . CYS A 1 90 ? -6.099 6.580 27.872 1.00 98.94 90 CYS A CA 1
ATOM 719 C C . CYS A 1 90 ? -5.468 6.759 29.258 1.00 98.94 90 CYS A C 1
ATOM 721 O O . CYS A 1 90 ? -6.173 7.082 30.213 1.00 98.94 90 CYS A O 1
ATOM 723 N N . TRP A 1 91 ? -4.142 6.668 29.343 1.00 98.81 91 TRP A N 1
ATOM 724 C CA . TRP A 1 91 ? -3.370 6.858 30.577 1.00 98.81 91 TRP A CA 1
ATOM 725 C C . TRP A 1 91 ? -3.594 8.204 31.279 1.00 98.81 91 TRP A C 1
ATOM 727 O O . TRP A 1 91 ? -3.327 8.325 32.468 1.00 98.81 91 TRP A O 1
ATOM 737 N N . TYR A 1 92 ? -4.060 9.232 30.560 1.00 98.69 92 TYR A N 1
ATOM 738 C CA . TYR A 1 92 ? -4.109 10.583 31.111 1.00 98.69 92 TYR A CA 1
ATOM 739 C C . TYR A 1 92 ? -5.343 10.825 31.994 1.00 98.69 92 TYR A C 1
ATOM 741 O O . TYR A 1 92 ? -5.223 11.212 33.149 1.00 98.69 92 TYR A O 1
ATOM 749 N N . HIS A 1 93 ? -6.544 10.598 31.454 1.00 98.81 93 HIS A N 1
ATOM 750 C CA . HIS A 1 93 ? -7.812 10.849 32.162 1.00 98.81 93 HIS A CA 1
ATOM 751 C C . HIS A 1 93 ? -8.771 9.653 32.087 1.00 98.81 93 HIS A C 1
ATOM 753 O O . HIS A 1 93 ? -9.972 9.796 32.317 1.00 98.81 93 HIS A O 1
ATOM 759 N N . ALA A 1 94 ? -8.246 8.483 31.720 1.00 98.75 94 ALA A N 1
ATOM 760 C CA . ALA A 1 94 ? -8.957 7.214 31.653 1.00 98.75 94 ALA A CA 1
ATOM 761 C C . ALA A 1 94 ? -10.213 7.196 30.765 1.00 98.75 94 ALA A C 1
ATOM 763 O O . ALA A 1 94 ? -11.173 6.480 31.047 1.00 98.75 94 ALA A O 1
ATOM 764 N N . TRP A 1 95 ? -10.190 7.963 29.670 1.00 98.88 95 TRP A N 1
ATOM 765 C CA . TRP A 1 95 ? -11.151 7.808 28.576 1.00 98.88 95 TRP A CA 1
ATOM 766 C C . TRP A 1 95 ? -10.897 6.462 27.902 1.00 98.88 95 TRP A C 1
ATOM 768 O O . TRP A 1 95 ? -9.780 6.218 27.444 1.00 98.88 95 TRP A O 1
ATOM 778 N N . THR A 1 96 ? -11.904 5.600 27.882 1.00 98.94 96 THR A N 1
ATOM 779 C CA . THR A 1 96 ? -11.792 4.210 27.439 1.00 98.94 96 THR A CA 1
ATOM 780 C C . THR A 1 96 ? -12.577 4.004 26.158 1.00 98.94 96 THR A C 1
ATOM 782 O O . THR A 1 96 ? -13.759 4.333 26.079 1.00 98.94 96 THR A O 1
ATOM 785 N N . TYR A 1 97 ? -11.899 3.472 25.150 1.00 98.94 97 TYR A N 1
ATOM 786 C CA . TYR A 1 97 ? -12.430 3.271 23.811 1.00 98.94 97 TYR A CA 1
ATOM 787 C C . TYR A 1 97 ? -12.457 1.783 23.494 1.00 98.94 97 TYR A C 1
ATOM 789 O O . TYR A 1 97 ? -11.510 1.065 23.827 1.00 98.94 97 TYR A O 1
ATOM 797 N N . ARG A 1 98 ? -13.510 1.321 22.822 1.00 98.94 98 ARG A N 1
ATOM 798 C CA . ARG A 1 98 ? -13.549 -0.037 22.267 1.00 98.94 98 ARG A CA 1
ATOM 799 C C . ARG A 1 98 ? -12.682 -0.136 21.016 1.00 98.94 98 ARG A C 1
ATOM 801 O O . ARG A 1 98 ? -12.664 0.785 20.206 1.00 98.94 98 ARG A O 1
ATOM 808 N N . TRP A 1 99 ? -12.001 -1.260 20.828 1.00 98.94 99 TRP A N 1
ATOM 809 C CA . TRP A 1 99 ? -11.201 -1.512 19.623 1.00 98.94 99 TRP A CA 1
ATOM 810 C C . TRP A 1 99 ? -12.052 -1.678 18.358 1.00 98.94 99 TRP A C 1
ATOM 812 O O . TRP A 1 99 ? -11.658 -1.214 17.293 1.00 98.94 99 TRP A O 1
ATOM 822 N N . GLU A 1 100 ? -13.226 -2.298 18.491 1.00 98.75 100 GLU A N 1
ATOM 823 C CA . GLU A 1 100 ? -14.124 -2.627 17.378 1.00 98.75 100 GLU A CA 1
ATOM 824 C C . GLU A 1 100 ? -14.657 -1.390 16.647 1.00 98.75 100 GLU A C 1
ATOM 826 O O . GLU A 1 100 ? -14.636 -1.318 15.420 1.00 98.75 100 GLU A O 1
ATOM 831 N N . ASP A 1 101 ? -15.122 -0.400 17.406 1.00 98.62 101 ASP A N 1
ATOM 832 C CA . ASP A 1 101 ? -15.809 0.766 16.864 1.00 98.62 101 ASP A CA 1
ATOM 833 C C . ASP A 1 101 ? -15.212 2.093 17.346 1.00 98.62 101 ASP A C 1
ATOM 835 O O . ASP A 1 101 ? -15.623 3.144 16.873 1.00 98.62 101 ASP A O 1
ATOM 839 N N . GLY A 1 102 ? -14.243 2.109 18.259 1.00 98.81 102 GLY A N 1
ATOM 840 C CA . GLY A 1 102 ? -13.670 3.346 18.790 1.00 98.81 102 GLY A CA 1
ATOM 841 C C . GLY A 1 102 ? -14.627 4.155 19.664 1.00 98.81 102 GLY A C 1
ATOM 842 O O . GLY A 1 102 ? -14.278 5.265 20.068 1.00 98.81 102 GLY A O 1
ATOM 843 N N . VAL A 1 103 ? -15.829 3.661 19.972 1.00 98.88 103 VAL A N 1
ATOM 844 C CA . VAL A 1 103 ? -16.777 4.388 20.826 1.00 98.88 103 VAL A CA 1
ATOM 845 C C . VAL A 1 103 ? -16.165 4.579 22.208 1.00 98.88 103 VAL A C 1
ATOM 847 O O . VAL A 1 103 ? -15.610 3.646 22.791 1.00 98.88 103 VAL A O 1
ATOM 850 N N . LEU A 1 104 ? -16.285 5.801 22.731 1.00 98.94 104 LEU A N 1
ATOM 851 C CA . LEU A 1 104 ? -15.951 6.140 24.111 1.00 98.94 104 LEU A CA 1
ATOM 852 C C . LEU A 1 104 ? -16.966 5.466 25.040 1.00 98.94 104 LEU A C 1
ATOM 854 O O . LEU A 1 104 ? -18.039 6.018 25.294 1.00 98.94 104 LEU A O 1
ATOM 858 N N . CYS A 1 105 ? -16.657 4.252 25.484 1.00 98.81 105 CYS A N 1
ATOM 859 C CA . CYS A 1 105 ? -17.573 3.430 26.267 1.00 98.81 105 CYS A CA 1
ATOM 860 C C . CYS A 1 105 ? -17.558 3.785 27.752 1.00 98.81 105 CYS A C 1
ATOM 862 O O . CYS A 1 105 ? -18.593 3.671 28.394 1.00 98.81 105 CYS A O 1
ATOM 864 N N . ASP A 1 106 ? -16.432 4.286 28.266 1.00 98.88 106 ASP A N 1
ATOM 865 C CA . ASP A 1 106 ? -16.277 4.617 29.681 1.00 98.88 106 ASP A CA 1
ATOM 866 C C . ASP A 1 106 ? -15.299 5.772 29.896 1.00 98.88 106 ASP A C 1
ATOM 868 O O . ASP A 1 106 ? -14.404 6.039 29.088 1.00 98.88 106 ASP A O 1
ATOM 872 N N . ILE A 1 107 ? -15.429 6.434 31.044 1.00 98.88 107 ILE A N 1
ATOM 873 C CA . ILE A 1 107 ? -14.431 7.365 31.573 1.00 98.88 107 ILE A CA 1
ATOM 874 C C . ILE A 1 107 ? -14.271 7.065 33.063 1.00 98.88 107 ILE A C 1
ATOM 876 O O . ILE A 1 107 ? -15.107 7.480 33.861 1.00 98.88 107 ILE A O 1
ATOM 880 N N . LEU A 1 108 ? -13.198 6.372 33.463 1.00 98.69 108 LEU A N 1
ATOM 881 C CA . LEU A 1 108 ? -13.043 5.932 34.865 1.00 98.69 108 LEU A CA 1
ATOM 882 C C . LEU A 1 108 ? -12.986 7.118 35.842 1.00 98.69 108 LEU A C 1
ATOM 884 O O . LEU A 1 108 ? -13.424 7.002 36.979 1.00 98.69 108 LEU A O 1
ATOM 888 N N . THR A 1 109 ? -12.456 8.263 35.403 1.00 98.75 109 THR A N 1
ATOM 889 C CA . THR A 1 109 ? -12.355 9.476 36.232 1.00 98.75 109 THR A CA 1
ATOM 890 C C . THR A 1 109 ? -13.688 10.211 36.401 1.00 98.75 109 THR A C 1
ATOM 892 O O . THR A 1 109 ? -13.817 11.021 37.315 1.00 98.75 109 THR A O 1
ATOM 895 N N . ASN A 1 110 ? -14.678 9.951 35.540 1.00 98.62 110 ASN A N 1
ATOM 896 C CA . ASN A 1 110 ? -16.026 10.507 35.640 1.00 98.62 110 ASN A CA 1
ATOM 897 C C . ASN A 1 110 ? -17.045 9.605 34.908 1.00 98.62 110 ASN A C 1
ATOM 899 O O . ASN A 1 110 ? -17.398 9.890 33.756 1.00 98.62 110 ASN A O 1
ATOM 903 N N . PRO A 1 111 ? -17.565 8.555 35.569 1.00 98.31 111 PRO A N 1
ATOM 904 C CA . PRO A 1 111 ? -18.488 7.598 34.952 1.00 98.31 111 PRO A CA 1
ATOM 905 C C . PRO A 1 111 ? -19.867 8.192 34.617 1.00 98.31 111 PRO A C 1
ATOM 907 O O . PRO A 1 111 ? -20.654 7.565 33.921 1.00 98.31 111 PRO A O 1
ATOM 910 N N . THR A 1 112 ? -20.168 9.409 35.081 1.00 98.62 112 THR A N 1
ATOM 911 C CA . THR A 1 112 ? -21.424 10.126 34.785 1.00 98.62 112 THR A CA 1
ATOM 912 C C . THR A 1 112 ? -21.279 11.160 33.668 1.00 98.62 112 THR A C 1
ATOM 914 O O . THR A 1 112 ? -22.207 11.915 33.379 1.00 98.62 112 THR A O 1
ATOM 917 N N . SER A 1 113 ? -20.101 11.235 33.041 1.00 98.69 113 SER A N 1
ATOM 918 C CA . SER A 1 113 ? -19.828 12.190 31.974 1.00 98.69 113 SER A CA 1
ATOM 919 C C . SER A 1 113 ? -20.797 12.016 30.809 1.00 98.69 113 SER A C 1
ATOM 921 O O . SER A 1 113 ? -20.888 10.945 30.211 1.00 98.69 113 SER A O 1
ATOM 923 N N . ALA A 1 114 ? -21.425 13.116 30.396 1.00 98.56 114 ALA A N 1
ATOM 924 C CA . ALA A 1 114 ? -22.305 13.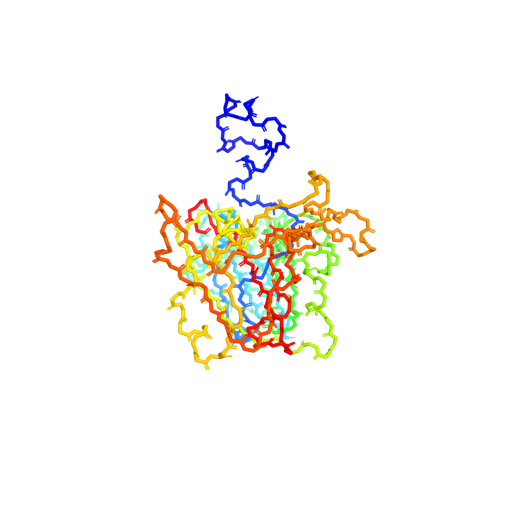137 29.233 1.00 98.56 114 ALA A CA 1
ATOM 925 C C . ALA A 1 114 ? -21.594 12.779 27.913 1.00 98.56 114 ALA A C 1
ATOM 927 O O . ALA A 1 114 ? -22.269 12.626 26.904 1.00 98.56 114 ALA A O 1
ATOM 928 N N . GLN A 1 115 ? -20.259 12.683 27.884 1.00 98.75 115 GLN A N 1
ATOM 929 C CA . GLN A 1 115 ? -19.502 12.305 26.685 1.00 98.75 115 GLN A CA 1
ATOM 930 C C . GLN A 1 115 ? -19.540 10.800 26.393 1.00 98.75 115 GLN A C 1
ATOM 932 O O . GLN A 1 115 ? -19.342 10.401 25.243 1.00 98.75 115 GLN A O 1
ATOM 937 N N . ILE A 1 116 ? -19.783 9.975 27.415 1.00 98.81 116 ILE A N 1
ATOM 938 C CA . ILE A 1 116 ? -19.837 8.516 27.290 1.00 98.81 116 ILE A CA 1
ATOM 939 C C . ILE A 1 116 ? -20.942 8.132 26.296 1.00 98.81 116 ILE A C 1
ATOM 941 O O . ILE A 1 116 ? -22.054 8.655 26.348 1.00 98.81 116 ILE A O 1
ATOM 945 N N . GLY A 1 117 ? -20.610 7.271 25.333 1.00 98.19 117 GLY A N 1
ATOM 946 C CA . GLY A 1 117 ? -21.510 6.839 24.259 1.00 98.19 117 GLY A CA 1
ATOM 947 C C . GLY A 1 117 ? -21.786 7.878 23.163 1.00 98.19 117 GLY A C 1
ATOM 948 O O . GLY A 1 117 ? -22.404 7.535 22.159 1.00 98.19 117 GLY A O 1
ATOM 949 N N . ARG A 1 118 ? -21.324 9.131 23.303 1.00 98.56 118 ARG A N 1
ATOM 950 C CA . ARG A 1 118 ? -21.547 10.212 22.315 1.00 98.56 118 ARG A CA 1
ATOM 951 C C . ARG A 1 118 ? -20.331 10.540 21.460 1.00 98.56 118 ARG A C 1
ATOM 953 O O . ARG A 1 118 ? -20.464 11.233 20.457 1.00 98.56 118 ARG A O 1
ATOM 960 N N . GLN A 1 119 ? -19.154 10.082 21.873 1.00 98.75 119 GLN A N 1
ATOM 961 C CA . GLN A 1 119 ? -17.891 10.323 21.184 1.00 98.75 119 GLN A CA 1
ATOM 962 C C . GLN A 1 119 ? -17.350 9.020 20.594 1.00 98.75 119 GLN A C 1
ATOM 964 O O . GLN A 1 119 ? -17.525 7.944 21.169 1.00 98.75 119 GLN A O 1
ATOM 969 N N . LYS A 1 120 ? -16.659 9.124 19.458 1.00 98.69 120 LYS A N 1
ATOM 970 C CA . LYS A 1 120 ? -16.075 7.984 18.746 1.00 98.69 120 LYS A CA 1
ATOM 971 C C . LYS A 1 120 ? -14.677 8.343 18.260 1.00 98.69 120 LYS A C 1
ATOM 973 O O . LYS A 1 120 ? -14.497 9.302 17.509 1.00 98.69 120 LYS A O 1
ATOM 978 N N . LEU A 1 121 ? -13.682 7.598 18.723 1.00 98.69 121 LEU A N 1
ATOM 979 C CA . LEU A 1 121 ? -12.324 7.662 18.213 1.00 98.69 121 LEU A CA 1
ATOM 980 C C . LEU A 1 121 ? -12.309 7.082 16.798 1.00 98.69 121 LEU A C 1
ATOM 982 O O . LEU A 1 121 ? -13.013 6.122 16.497 1.00 98.69 121 LEU A O 1
ATOM 986 N N . LYS A 1 122 ? -11.529 7.691 15.905 1.00 98.81 122 LYS A N 1
ATOM 987 C CA . LYS A 1 122 ? -11.464 7.248 14.513 1.00 98.81 122 LYS A CA 1
ATOM 988 C C . LYS A 1 122 ? -10.899 5.824 14.448 1.00 98.81 122 LYS A C 1
ATOM 990 O O . LYS A 1 122 ? -9.788 5.596 14.924 1.00 98.81 122 LYS A O 1
ATOM 995 N N . THR A 1 123 ? -11.655 4.916 13.839 1.00 98.88 123 THR A N 1
ATOM 996 C CA . THR A 1 123 ? -11.214 3.574 13.449 1.00 98.88 123 THR A CA 1
ATOM 997 C C . THR A 1 123 ? -10.864 3.537 11.966 1.00 98.88 123 THR A C 1
ATOM 999 O O . THR A 1 123 ? -11.372 4.349 11.180 1.00 98.88 123 THR A O 1
ATOM 1002 N N . TYR A 1 124 ? -10.014 2.585 11.595 1.00 98.94 124 TYR A N 1
ATOM 1003 C CA . TYR A 1 124 ? -9.687 2.272 10.206 1.00 98.94 124 TYR A CA 1
ATOM 1004 C C . TYR A 1 124 ? -9.837 0.764 9.960 1.00 98.94 124 TYR A C 1
ATOM 1006 O O . TYR A 1 124 ? -9.424 -0.019 10.821 1.00 98.94 124 TYR A O 1
ATOM 1014 N N . PRO A 1 125 ? -10.426 0.338 8.826 1.00 98.88 125 PRO A N 1
ATOM 1015 C CA . PRO A 1 125 ? -10.460 -1.071 8.454 1.00 98.88 125 PRO A CA 1
ATOM 1016 C C . PRO A 1 125 ? -9.049 -1.649 8.328 1.00 98.88 125 PRO A C 1
ATOM 1018 O O . PRO A 1 125 ? -8.152 -1.000 7.784 1.00 98.88 125 PRO A O 1
ATOM 1021 N N . VAL A 1 126 ? -8.877 -2.878 8.813 1.00 98.94 126 VAL A N 1
ATOM 1022 C CA . VAL A 1 126 ? -7.631 -3.644 8.712 1.00 98.94 126 VAL A CA 1
ATOM 1023 C C . VAL A 1 126 ? -7.941 -4.998 8.093 1.00 98.94 126 VAL A C 1
ATOM 1025 O O . VAL A 1 126 ? -8.931 -5.634 8.463 1.00 98.94 126 VAL A O 1
ATOM 1028 N N . GLN A 1 127 ? -7.098 -5.438 7.167 1.00 98.88 127 GLN A N 1
ATOM 1029 C CA . GLN A 1 127 ? -7.196 -6.746 6.534 1.00 98.88 127 GLN A CA 1
ATOM 1030 C C . GLN A 1 127 ? -5.813 -7.393 6.460 1.00 98.88 127 GLN A C 1
ATOM 1032 O O . GLN A 1 127 ? -4.833 -6.736 6.117 1.00 98.88 127 GLN A O 1
ATOM 1037 N N . GLU A 1 128 ? -5.743 -8.687 6.764 1.00 98.88 128 GLU A N 1
ATOM 1038 C CA . GLU A 1 128 ? -4.547 -9.496 6.533 1.00 98.88 128 GLU A CA 1
ATOM 1039 C C . GLU A 1 128 ? -4.697 -10.272 5.227 1.00 98.88 128 GLU A C 1
ATOM 1041 O O . GLU A 1 128 ? -5.732 -10.892 4.976 1.00 98.88 128 GLU A O 1
ATOM 1046 N N . ALA A 1 129 ? -3.669 -10.227 4.387 1.00 98.88 129 ALA A N 1
ATOM 1047 C CA . ALA A 1 129 ? -3.584 -11.011 3.162 1.00 98.88 129 ALA A CA 1
ATOM 1048 C C . ALA A 1 129 ? -2.119 -11.333 2.883 1.00 98.88 129 ALA A C 1
ATOM 1050 O O . ALA A 1 129 ? -1.266 -10.454 2.997 1.00 98.88 129 ALA A O 1
ATOM 1051 N N . LYS A 1 130 ? -1.827 -12.589 2.525 1.00 98.81 130 LYS A N 1
ATOM 1052 C CA . LYS A 1 130 ? -0.468 -13.044 2.180 1.00 98.81 130 LYS A CA 1
ATOM 1053 C C . LYS A 1 130 ? 0.593 -12.713 3.246 1.00 98.81 130 LYS A C 1
ATOM 1055 O O . LYS A 1 130 ? 1.704 -12.306 2.932 1.00 98.81 130 LYS A O 1
ATOM 1060 N N . GLY A 1 131 ? 0.219 -12.824 4.524 1.00 98.69 131 GLY A N 1
ATOM 1061 C CA . GLY A 1 131 ? 1.102 -12.498 5.649 1.00 98.69 131 GLY A CA 1
ATOM 1062 C C . GLY A 1 131 ? 1.424 -11.005 5.809 1.00 98.69 131 GLY A C 1
ATOM 1063 O O . GLY A 1 131 ? 2.330 -10.668 6.572 1.00 98.69 131 GLY A O 1
ATOM 1064 N N . CYS A 1 132 ? 0.701 -10.117 5.120 1.00 98.94 132 CYS A N 1
ATOM 1065 C CA . CYS A 1 132 ? 0.837 -8.663 5.182 1.00 98.94 132 CYS A CA 1
ATOM 1066 C C . CYS A 1 132 ? -0.405 -8.023 5.819 1.00 98.94 132 CYS A C 1
ATOM 1068 O O . CYS A 1 132 ? -1.537 -8.431 5.551 1.00 98.94 132 CYS A O 1
ATOM 1070 N N . VAL A 1 133 ? -0.194 -6.980 6.624 1.00 98.94 133 VAL A N 1
ATOM 1071 C CA . VAL A 1 133 ? -1.245 -6.186 7.275 1.00 98.94 133 VAL A CA 1
ATOM 1072 C C . VAL A 1 133 ? -1.526 -4.940 6.446 1.00 98.94 133 VAL A C 1
ATOM 1074 O O . VAL A 1 133 ? -0.666 -4.065 6.339 1.00 98.94 133 VAL A O 1
ATOM 1077 N N . PHE A 1 134 ? -2.742 -4.833 5.915 1.00 98.94 134 PHE A N 1
ATOM 1078 C CA . PHE A 1 134 ? -3.220 -3.675 5.166 1.00 98.94 134 PHE A CA 1
ATOM 1079 C C . PHE A 1 134 ? -4.176 -2.831 6.006 1.00 98.94 134 PHE A C 1
ATOM 1081 O O . PHE A 1 134 ? -5.092 -3.362 6.633 1.00 98.94 134 PHE A O 1
ATOM 1088 N N . ILE A 1 135 ? -4.003 -1.511 5.971 1.00 98.94 135 ILE A N 1
ATOM 1089 C CA . ILE A 1 135 ? -4.920 -0.536 6.573 1.00 98.94 135 ILE A CA 1
ATOM 1090 C C . ILE A 1 135 ? -5.577 0.274 5.460 1.00 98.94 135 ILE A C 1
ATOM 1092 O O . ILE A 1 135 ? -4.887 0.836 4.608 1.00 98.94 135 ILE A O 1
ATOM 1096 N N . TYR A 1 136 ? -6.906 0.375 5.481 1.00 98.94 136 TYR A N 1
ATOM 1097 C CA . TYR A 1 136 ? -7.635 1.302 4.620 1.00 98.94 136 TYR A CA 1
ATOM 1098 C C . TYR A 1 136 ? -7.616 2.689 5.258 1.00 98.94 136 TYR A C 1
ATOM 1100 O O . TYR A 1 136 ? -8.393 2.979 6.176 1.00 98.94 136 TYR A O 1
ATOM 1108 N N . LEU A 1 137 ? -6.725 3.562 4.785 1.00 98.88 137 LEU A N 1
ATOM 1109 C CA . LEU A 1 137 ? -6.617 4.930 5.291 1.00 98.88 137 LEU A CA 1
ATOM 1110 C C . LEU A 1 137 ? -7.656 5.809 4.592 1.00 98.88 137 LEU A C 1
ATOM 1112 O O . LEU A 1 137 ? -7.362 6.567 3.667 1.00 98.88 137 LEU A O 1
ATOM 1116 N N . GLY A 1 138 ? -8.905 5.673 5.024 1.00 98.31 138 GLY A N 1
ATOM 1117 C CA . GLY A 1 138 ? -10.039 6.327 4.389 1.00 98.31 138 GLY A CA 1
ATOM 1118 C C . GLY A 1 138 ? -11.269 6.465 5.272 1.00 98.31 138 GLY A C 1
ATOM 1119 O O . GLY A 1 138 ? -11.243 6.286 6.495 1.00 98.31 138 GLY A O 1
ATOM 1120 N N . ASP A 1 139 ? -12.360 6.842 4.625 1.00 97.88 139 ASP A N 1
ATOM 1121 C CA . ASP A 1 139 ? -13.670 7.028 5.235 1.00 97.88 139 ASP A CA 1
ATOM 1122 C C . ASP A 1 139 ? -14.711 6.142 4.532 1.00 97.88 139 ASP A C 1
ATOM 1124 O O . ASP A 1 139 ? -14.572 5.836 3.348 1.00 97.88 139 ASP A O 1
ATOM 1128 N N . GLY A 1 140 ? -15.747 5.732 5.271 1.00 97.69 140 GLY A N 1
ATOM 1129 C CA . GLY A 1 140 ? -16.767 4.797 4.784 1.00 97.69 140 GLY A CA 1
ATOM 1130 C C . GLY A 1 140 ? -16.312 3.336 4.769 1.00 97.69 140 GLY A C 1
ATOM 1131 O O . GLY A 1 140 ? -15.263 2.994 5.324 1.00 97.69 140 GLY A O 1
ATOM 1132 N N . ASP A 1 141 ? -17.132 2.489 4.150 1.00 98.31 141 ASP A N 1
ATOM 1133 C CA . ASP A 1 141 ? -16.801 1.083 3.937 1.00 98.31 141 ASP A CA 1
ATOM 1134 C C . ASP A 1 141 ? -15.680 0.966 2.897 1.00 98.31 141 ASP A C 1
ATOM 1136 O O . ASP A 1 141 ? -15.705 1.667 1.876 1.00 98.31 141 ASP A O 1
ATOM 1140 N N . PRO A 1 142 ? -14.671 0.117 3.143 1.00 98.56 142 PRO A N 1
ATOM 1141 C CA . PRO A 1 142 ? -13.556 -0.004 2.232 1.00 98.56 142 PRO A CA 1
ATOM 1142 C C . PRO A 1 142 ? -13.963 -0.761 0.955 1.00 98.56 142 PRO A C 1
ATOM 1144 O O . PRO A 1 142 ? -14.815 -1.651 0.987 1.00 98.56 142 PRO A O 1
ATOM 1147 N N . PRO A 1 143 ? -13.306 -0.470 -0.175 1.00 98.62 143 PRO A N 1
ATOM 1148 C CA . PRO A 1 143 ? -13.394 -1.281 -1.383 1.00 98.62 143 PRO A CA 1
ATOM 1149 C C . PRO A 1 143 ? -12.687 -2.633 -1.175 1.00 98.62 143 PRO A C 1
ATOM 1151 O O . PRO A 1 143 ? -11.908 -2.779 -0.225 1.00 98.62 143 PRO A O 1
ATOM 1154 N N . PRO A 1 144 ? -12.871 -3.612 -2.080 1.00 98.75 144 PRO A N 1
ATOM 1155 C CA . PRO A 1 144 ? -12.081 -4.839 -2.060 1.00 98.75 144 PRO A CA 1
ATOM 1156 C C . PRO A 1 144 ? -10.578 -4.539 -2.108 1.00 98.75 144 PRO A C 1
ATOM 1158 O O . PRO A 1 144 ? -10.140 -3.713 -2.909 1.00 98.75 144 PRO A O 1
ATOM 1161 N N . LEU A 1 145 ? -9.784 -5.257 -1.305 1.00 98.88 145 LEU A N 1
ATOM 1162 C CA . LEU A 1 145 ? -8.322 -5.109 -1.284 1.00 98.88 145 LEU A CA 1
ATOM 1163 C C . LEU A 1 145 ? -7.702 -5.260 -2.684 1.00 98.88 145 LEU A C 1
ATOM 1165 O O . LEU A 1 145 ? -6.783 -4.528 -3.029 1.00 98.88 145 LEU A O 1
ATOM 1169 N N . ALA A 1 146 ? -8.260 -6.150 -3.515 1.00 98.75 146 ALA A N 1
ATOM 1170 C CA . ALA A 1 146 ? -7.789 -6.425 -4.873 1.00 98.75 146 ALA A CA 1
ATOM 1171 C C . ALA A 1 146 ? -7.729 -5.194 -5.797 1.00 98.75 146 ALA A C 1
ATOM 1173 O O . ALA A 1 146 ? -6.971 -5.206 -6.764 1.00 98.75 146 ALA A O 1
ATOM 1174 N N . ARG A 1 147 ? -8.500 -4.136 -5.504 1.00 98.81 147 ARG A N 1
ATOM 1175 C CA . ARG A 1 147 ? -8.455 -2.866 -6.245 1.00 98.81 147 ARG A CA 1
ATOM 1176 C C . ARG A 1 147 ? -7.100 -2.161 -6.102 1.00 98.81 147 ARG A C 1
ATOM 1178 O O . ARG A 1 147 ? -6.653 -1.513 -7.042 1.00 98.81 147 ARG A O 1
ATOM 1185 N N . ASP A 1 148 ? -6.479 -2.289 -4.930 1.00 98.88 148 ASP A N 1
ATOM 1186 C CA . ASP A 1 148 ? -5.258 -1.583 -4.518 1.00 98.88 148 ASP A CA 1
ATOM 1187 C C . ASP A 1 148 ? -4.034 -2.522 -4.446 1.00 98.88 148 ASP A C 1
ATOM 1189 O O . ASP A 1 148 ? -3.009 -2.186 -3.848 1.00 98.88 148 ASP A O 1
ATOM 1193 N N . THR A 1 149 ? -4.134 -3.718 -5.038 1.00 98.88 149 THR A N 1
ATOM 1194 C CA . THR A 1 149 ? -3.012 -4.650 -5.203 1.00 98.88 149 THR A CA 1
ATOM 1195 C C . THR A 1 149 ? -2.725 -4.887 -6.685 1.00 98.88 149 THR A C 1
ATOM 1197 O O . THR A 1 149 ? -3.660 -4.899 -7.493 1.00 98.88 149 THR A O 1
ATOM 1200 N N . PRO A 1 150 ? -1.458 -5.117 -7.075 1.00 98.69 150 PRO A N 1
ATOM 1201 C CA . PRO A 1 150 ? -1.137 -5.499 -8.443 1.00 98.69 150 PRO A CA 1
ATOM 1202 C C . PRO A 1 150 ? -1.801 -6.828 -8.826 1.00 98.69 150 PRO A C 1
ATOM 1204 O O . PRO A 1 150 ? -2.108 -7.648 -7.949 1.00 98.69 150 PRO A O 1
ATOM 1207 N N . PRO A 1 151 ? -1.982 -7.092 -10.130 1.00 98.81 151 PRO A N 1
ATOM 1208 C CA . PRO A 1 151 ? -2.324 -8.424 -10.607 1.00 98.81 151 PRO A CA 1
ATOM 1209 C C . PRO A 1 151 ? -1.371 -9.483 -10.037 1.00 98.81 151 PRO A C 1
ATOM 1211 O O . PRO A 1 151 ? -0.177 -9.228 -9.872 1.00 98.81 151 PRO A O 1
ATOM 1214 N N . ASN A 1 152 ? -1.910 -10.669 -9.759 1.00 98.69 152 ASN A N 1
ATOM 1215 C CA . ASN A 1 152 ? -1.216 -11.852 -9.243 1.00 98.69 152 ASN A CA 1
ATOM 1216 C C . ASN A 1 152 ? -0.759 -11.829 -7.776 1.00 98.69 152 ASN A C 1
ATOM 1218 O O . ASN A 1 152 ? -0.498 -12.883 -7.204 1.00 98.69 152 ASN A O 1
ATOM 1222 N N . PHE A 1 153 ? -0.725 -10.670 -7.109 1.00 98.88 153 PHE A N 1
ATOM 1223 C CA . PHE A 1 153 ? -0.321 -10.613 -5.696 1.00 98.88 153 PHE A CA 1
ATOM 1224 C C . PHE A 1 153 ? -1.208 -11.489 -4.790 1.00 98.88 153 PHE A C 1
ATOM 1226 O O . PHE A 1 153 ? -0.732 -12.100 -3.833 1.00 98.88 153 PHE A O 1
ATOM 1233 N N . LEU A 1 154 ? -2.508 -11.562 -5.092 1.00 98.81 154 LEU A N 1
ATOM 1234 C CA . LEU A 1 154 ? -3.498 -12.297 -4.300 1.00 98.81 154 LEU A CA 1
ATOM 1235 C C . LEU A 1 154 ? -3.782 -13.717 -4.813 1.00 98.81 154 LEU A C 1
ATOM 1237 O O . LEU A 1 154 ? -4.673 -14.348 -4.260 1.00 98.81 154 LEU A O 1
ATOM 1241 N N . ASP A 1 155 ? -3.045 -14.224 -5.805 1.00 98.81 155 ASP A N 1
ATOM 1242 C CA . ASP A 1 155 ? -3.283 -15.570 -6.351 1.00 98.81 155 ASP A CA 1
ATOM 1243 C C . ASP A 1 155 ? -3.040 -16.642 -5.279 1.00 98.81 155 ASP A C 1
ATOM 1245 O O . ASP A 1 155 ? -2.104 -16.517 -4.490 1.00 98.81 155 ASP A O 1
ATOM 1249 N N . ASP A 1 156 ? -3.875 -17.679 -5.210 1.00 98.69 156 ASP A N 1
ATOM 1250 C CA . ASP A 1 156 ? -3.851 -18.650 -4.103 1.00 98.69 156 ASP A CA 1
ATOM 1251 C C . ASP A 1 156 ? -2.517 -19.408 -3.979 1.00 98.69 156 ASP A C 1
ATOM 1253 O O . ASP A 1 156 ? -2.103 -19.761 -2.876 1.00 98.69 156 ASP A O 1
ATOM 1257 N N . ASP A 1 157 ? -1.829 -19.629 -5.098 1.00 98.56 157 ASP A N 1
ATOM 1258 C CA . ASP A 1 157 ? -0.541 -20.322 -5.203 1.00 98.56 157 ASP A CA 1
ATOM 1259 C C . ASP A 1 157 ? 0.679 -19.390 -5.085 1.00 98.56 157 ASP A C 1
ATOM 1261 O O . ASP A 1 157 ? 1.818 -19.858 -5.035 1.00 98.56 157 ASP A O 1
ATOM 1265 N N . MET A 1 158 ? 0.459 -18.076 -4.997 1.00 98.75 158 MET A N 1
ATOM 1266 C CA . MET A 1 158 ? 1.527 -17.089 -4.870 1.00 98.75 158 MET A CA 1
ATOM 1267 C C . MET A 1 158 ? 1.958 -16.932 -3.408 1.00 98.75 158 MET A C 1
ATOM 1269 O O . MET A 1 158 ? 1.312 -16.220 -2.627 1.00 98.75 158 MET A O 1
ATOM 1273 N N . GLU A 1 159 ? 3.077 -17.559 -3.049 1.00 98.75 159 GLU A N 1
ATOM 1274 C CA . GLU A 1 159 ? 3.732 -17.383 -1.750 1.00 98.75 159 GLU A CA 1
ATOM 1275 C C . GLU A 1 159 ? 4.428 -16.014 -1.677 1.00 98.75 159 GLU A C 1
ATOM 1277 O O . GLU A 1 159 ? 5.221 -15.658 -2.549 1.00 98.75 159 GLU A O 1
ATOM 1282 N N . ILE A 1 160 ? 4.147 -15.236 -0.626 1.00 98.88 160 ILE A N 1
ATOM 1283 C CA . ILE A 1 160 ? 4.713 -13.893 -0.445 1.00 98.88 160 ILE A CA 1
ATOM 1284 C C . ILE A 1 160 ? 5.687 -13.884 0.728 1.00 98.88 160 ILE A C 1
ATOM 1286 O O . ILE A 1 160 ? 5.321 -14.095 1.883 1.00 98.88 160 ILE A O 1
ATOM 1290 N N . LEU A 1 161 ? 6.932 -13.530 0.423 1.00 98.69 161 LEU A N 1
ATOM 1291 C CA . LEU A 1 161 ? 7.980 -13.235 1.392 1.00 98.69 161 LEU A CA 1
ATOM 1292 C C . LEU A 1 161 ? 8.492 -11.816 1.153 1.00 98.69 161 LEU A C 1
ATOM 1294 O O . LEU A 1 161 ? 8.412 -11.290 0.045 1.00 98.69 161 LEU A O 1
ATOM 1298 N N . GLY A 1 162 ? 9.039 -11.176 2.185 1.00 98.56 162 GLY A N 1
ATOM 1299 C CA . GLY A 1 162 ? 9.546 -9.823 2.014 1.00 98.56 162 GLY A CA 1
ATOM 1300 C C . GLY A 1 162 ? 10.170 -9.206 3.253 1.00 98.56 162 GLY A C 1
ATOM 1301 O O . GLY A 1 162 ? 10.367 -9.848 4.287 1.00 98.56 162 GLY A O 1
ATOM 1302 N N . LYS A 1 163 ? 10.468 -7.916 3.114 1.00 98.69 163 LYS A N 1
ATOM 1303 C CA . LYS A 1 163 ? 10.993 -7.033 4.155 1.00 98.69 163 LYS A CA 1
ATOM 1304 C C . LYS A 1 163 ? 10.304 -5.672 4.075 1.00 98.69 163 LYS A C 1
ATOM 1306 O O . LYS A 1 163 ? 9.826 -5.286 3.015 1.00 98.69 163 LYS A O 1
ATOM 1311 N N . ASN A 1 164 ? 10.318 -4.936 5.179 1.00 98.69 164 ASN A N 1
ATOM 1312 C CA . ASN A 1 164 ? 9.832 -3.561 5.253 1.00 98.69 164 ASN A CA 1
ATOM 1313 C C . ASN A 1 164 ? 10.903 -2.669 5.903 1.00 98.69 164 ASN A C 1
ATOM 1315 O O . ASN A 1 164 ? 11.703 -3.152 6.707 1.00 98.69 164 ASN A O 1
ATOM 1319 N N . GLN A 1 165 ? 10.952 -1.389 5.536 1.00 98.50 165 GLN A N 1
ATOM 1320 C CA . GLN A 1 165 ? 11.845 -0.387 6.127 1.00 98.50 165 GLN A CA 1
ATOM 1321 C C . GLN A 1 165 ? 11.353 1.037 5.838 1.00 98.50 165 GLN A C 1
ATOM 1323 O O . GLN A 1 165 ? 10.679 1.278 4.842 1.00 98.50 165 GLN A O 1
ATOM 1328 N N . ILE A 1 166 ? 11.756 1.990 6.680 1.00 98.75 166 ILE A N 1
ATOM 1329 C CA . ILE A 1 166 ? 11.468 3.418 6.496 1.00 98.75 166 ILE A CA 1
ATOM 1330 C C . ILE A 1 166 ? 12.584 4.061 5.667 1.00 98.75 166 ILE A C 1
ATOM 1332 O O . ILE A 1 166 ? 13.758 3.996 6.047 1.00 98.75 166 ILE A O 1
ATOM 1336 N N . ILE A 1 167 ? 12.220 4.727 4.571 1.00 98.81 167 ILE A N 1
ATOM 1337 C CA . ILE A 1 167 ? 13.144 5.443 3.683 1.00 98.81 167 ILE A CA 1
ATOM 1338 C C . ILE A 1 167 ? 12.908 6.951 3.808 1.00 98.81 167 ILE A C 1
ATOM 1340 O O . ILE A 1 167 ? 11.785 7.401 3.963 1.00 98.81 167 ILE A O 1
ATOM 1344 N N . LYS A 1 168 ? 13.980 7.752 3.770 1.00 98.75 168 LYS A N 1
ATOM 1345 C CA . LYS A 1 168 ? 13.918 9.218 3.930 1.00 98.75 168 LYS A CA 1
ATOM 1346 C C . LYS A 1 168 ? 13.726 9.924 2.589 1.00 98.75 168 LYS A C 1
ATOM 1348 O O . LYS A 1 168 ? 14.623 10.625 2.121 1.00 98.75 168 LYS A O 1
ATOM 1353 N N . SER A 1 169 ? 12.581 9.699 1.963 1.00 98.75 169 SER A N 1
ATOM 1354 C CA . SER A 1 169 ? 12.158 10.387 0.744 1.00 98.75 169 SER A CA 1
ATOM 1355 C C . SER A 1 169 ? 10.642 10.482 0.699 1.00 98.75 169 SER A C 1
ATOM 1357 O O . SER A 1 169 ? 9.958 9.598 1.199 1.00 98.75 169 SER A O 1
ATOM 1359 N N . ASN A 1 170 ? 10.104 11.490 0.013 1.00 98.88 170 ASN A N 1
ATOM 1360 C CA . ASN A 1 170 ? 8.680 11.488 -0.301 1.00 98.88 170 ASN A CA 1
ATOM 1361 C C . ASN A 1 170 ? 8.315 10.250 -1.141 1.00 98.88 170 ASN A C 1
ATOM 1363 O O . ASN A 1 170 ? 9.029 9.924 -2.090 1.00 98.88 170 ASN A O 1
ATOM 1367 N N . TRP A 1 171 ? 7.176 9.624 -0.838 1.00 98.88 171 TRP A N 1
ATOM 1368 C CA . TRP A 1 171 ? 6.699 8.397 -1.490 1.00 98.88 171 TRP A CA 1
ATOM 1369 C C . TRP A 1 171 ? 6.694 8.458 -3.030 1.00 98.88 171 TRP A C 1
ATOM 1371 O O . TRP A 1 171 ? 7.041 7.484 -3.692 1.00 98.88 171 TRP A O 1
ATOM 1381 N N . ARG A 1 172 ? 6.382 9.626 -3.610 1.00 98.88 172 ARG A N 1
ATOM 1382 C CA . ARG A 1 172 ? 6.355 9.846 -5.068 1.00 98.88 172 ARG A CA 1
ATOM 1383 C C . ARG A 1 172 ? 7.713 9.676 -5.728 1.00 98.88 172 ARG A C 1
ATOM 1385 O O . ARG A 1 172 ? 7.783 9.148 -6.827 1.00 98.88 172 ARG A O 1
ATOM 1392 N N . LEU A 1 173 ? 8.788 10.081 -5.049 1.00 98.81 173 LEU A N 1
ATOM 1393 C CA . LEU A 1 173 ? 10.145 9.917 -5.574 1.00 98.81 173 LEU A CA 1
ATOM 1394 C C . LEU A 1 173 ? 10.504 8.434 -5.696 1.00 98.81 173 LEU A C 1
ATOM 1396 O O . LEU A 1 173 ? 11.168 8.042 -6.647 1.00 98.81 173 LEU A O 1
ATOM 1400 N N . ALA A 1 174 ? 10.039 7.613 -4.752 1.00 98.81 174 ALA A N 1
ATOM 1401 C CA . ALA A 1 174 ? 10.252 6.174 -4.789 1.00 98.81 174 ALA A CA 1
ATOM 1402 C C . ALA A 1 174 ? 9.398 5.498 -5.878 1.00 98.81 174 ALA A C 1
ATOM 1404 O O . ALA A 1 174 ? 9.927 4.679 -6.622 1.00 98.81 174 ALA A O 1
ATOM 1405 N N . VAL A 1 175 ? 8.129 5.908 -6.032 1.00 98.81 175 VAL A N 1
ATOM 1406 C CA . VAL A 1 175 ? 7.248 5.459 -7.131 1.00 98.81 175 VAL A CA 1
ATOM 1407 C C . VAL A 1 175 ? 7.864 5.759 -8.494 1.00 98.81 175 VAL A C 1
ATOM 1409 O O . VAL A 1 175 ? 7.960 4.868 -9.334 1.00 98.81 175 VAL A O 1
ATOM 1412 N N . GLU A 1 176 ? 8.272 7.010 -8.713 1.00 98.75 176 GLU A N 1
ATOM 1413 C CA . GLU A 1 176 ? 8.851 7.444 -9.984 1.00 98.75 176 GLU A CA 1
ATOM 1414 C C . GLU A 1 176 ? 10.169 6.731 -10.258 1.00 98.75 176 GLU A C 1
ATOM 1416 O O . GLU A 1 176 ? 10.346 6.248 -11.366 1.00 98.75 176 GLU A O 1
ATOM 1421 N N . ASN A 1 177 ? 11.042 6.580 -9.255 1.00 98.81 177 ASN A N 1
ATOM 1422 C CA . ASN A 1 177 ? 12.268 5.800 -9.403 1.00 98.81 177 ASN A CA 1
ATOM 1423 C C . ASN A 1 177 ? 11.969 4.353 -9.811 1.00 98.81 177 ASN A C 1
ATOM 1425 O O . ASN A 1 177 ? 12.557 3.868 -10.765 1.00 98.81 177 ASN A O 1
ATOM 1429 N N . GLY A 1 178 ? 11.073 3.659 -9.104 1.00 98.56 178 GLY A N 1
ATOM 1430 C CA . GLY A 1 178 ? 10.784 2.251 -9.384 1.00 98.56 178 GLY A CA 1
ATOM 1431 C C . GLY A 1 178 ? 10.200 2.011 -10.778 1.00 98.56 178 GLY A C 1
ATOM 1432 O O . GLY A 1 178 ? 10.502 0.999 -11.403 1.00 98.56 178 GLY A O 1
ATOM 1433 N N . PHE A 1 179 ? 9.396 2.951 -11.282 1.00 98.75 179 PHE A N 1
ATOM 1434 C CA . PHE A 1 179 ? 8.772 2.869 -12.606 1.00 98.75 179 PHE A CA 1
ATOM 1435 C C . PHE A 1 179 ? 9.560 3.593 -13.718 1.00 98.75 179 PHE A C 1
ATOM 1437 O O . PHE A 1 179 ? 9.069 3.701 -14.838 1.00 98.75 179 PHE A O 1
ATOM 1444 N N . ASP A 1 180 ? 10.761 4.109 -13.442 1.00 98.62 180 ASP A N 1
ATOM 1445 C CA . ASP A 1 180 ? 11.603 4.782 -14.438 1.00 98.62 180 ASP A CA 1
ATOM 1446 C C . ASP A 1 180 ? 12.306 3.737 -15.328 1.00 98.62 180 ASP A C 1
ATOM 1448 O O . ASP A 1 180 ? 13.168 3.008 -14.843 1.00 98.62 180 ASP A O 1
ATOM 1452 N N . PRO A 1 181 ? 12.045 3.654 -16.641 1.00 97.75 181 PRO A N 1
ATOM 1453 C CA . PRO A 1 181 ? 12.657 2.602 -17.458 1.00 97.75 181 PRO A CA 1
ATOM 1454 C C . PRO A 1 181 ? 14.183 2.733 -17.606 1.00 97.75 181 PRO A C 1
ATOM 1456 O O . PRO A 1 181 ? 14.887 1.760 -17.874 1.00 97.75 181 PRO A O 1
ATOM 1459 N N . SER A 1 182 ? 14.722 3.944 -17.448 1.00 98.06 182 SER A N 1
ATOM 1460 C CA . SER A 1 182 ? 16.144 4.250 -17.637 1.00 98.06 182 SER A CA 1
ATOM 1461 C C . SER A 1 182 ? 16.950 4.196 -16.341 1.00 98.06 182 SER A C 1
ATOM 1463 O O . SER A 1 182 ? 18.182 4.112 -16.397 1.00 98.06 182 SER A O 1
ATOM 1465 N N . HIS A 1 183 ? 16.304 4.182 -15.168 1.00 98.62 183 HIS A N 1
ATOM 1466 C CA . HIS A 1 183 ? 17.025 4.050 -13.897 1.00 98.62 183 HIS A CA 1
ATOM 1467 C C . HIS A 1 183 ? 17.743 2.701 -13.757 1.00 98.62 183 HIS A C 1
ATOM 1469 O O . HIS A 1 183 ? 18.653 2.595 -12.938 1.00 98.62 183 HIS A O 1
ATOM 1475 N N . ILE A 1 184 ? 17.432 1.710 -14.606 1.00 98.06 184 ILE A N 1
ATOM 1476 C CA . ILE A 1 184 ? 18.145 0.426 -14.716 1.00 98.06 184 ILE A CA 1
ATOM 1477 C C . ILE A 1 184 ? 19.676 0.588 -14.738 1.00 98.06 184 ILE A C 1
ATOM 1479 O O . ILE A 1 184 ? 20.402 -0.237 -14.179 1.00 98.06 184 ILE A O 1
ATOM 1483 N N . TYR A 1 185 ? 20.180 1.706 -15.270 1.00 98.69 185 TYR A N 1
ATOM 1484 C CA . TYR A 1 185 ? 21.602 2.050 -15.280 1.00 98.69 185 TYR A CA 1
ATOM 1485 C C . TYR A 1 185 ? 22.266 2.060 -13.890 1.00 98.69 185 TYR A C 1
ATOM 1487 O O . TYR A 1 185 ? 23.467 1.782 -13.766 1.00 98.69 185 TYR A O 1
ATOM 1495 N N . ILE A 1 186 ? 21.527 2.375 -12.819 1.00 98.69 186 ILE A N 1
ATOM 1496 C CA . ILE A 1 186 ? 22.078 2.370 -11.454 1.00 98.69 186 ILE A CA 1
ATOM 1497 C C . ILE A 1 186 ? 22.381 0.945 -10.973 1.00 98.69 186 ILE A C 1
ATOM 1499 O O . ILE A 1 186 ? 23.249 0.761 -10.122 1.00 98.69 186 ILE A O 1
ATOM 1503 N N . HIS A 1 187 ? 21.714 -0.061 -11.546 1.00 98.69 187 HIS A N 1
ATOM 1504 C CA . HIS A 1 187 ? 21.821 -1.465 -11.153 1.00 98.69 187 HIS A CA 1
ATOM 1505 C C . HIS A 1 187 ? 22.917 -2.240 -11.892 1.00 98.69 187 HIS A C 1
ATOM 1507 O O . HIS A 1 187 ? 23.177 -3.388 -11.540 1.00 98.69 187 HIS A O 1
ATOM 1513 N N . LYS A 1 188 ? 23.609 -1.620 -12.857 1.00 98.56 188 LYS A N 1
ATOM 1514 C CA . LYS A 1 188 ? 24.634 -2.263 -13.705 1.00 98.56 188 LYS A CA 1
ATOM 1515 C C . LYS A 1 188 ? 25.786 -2.949 -12.951 1.00 98.56 188 LYS A C 1
ATOM 1517 O O . LYS A 1 188 ? 26.448 -3.806 -13.521 1.00 98.56 188 LYS A O 1
ATOM 1522 N N . ASP A 1 189 ? 26.049 -2.541 -11.707 1.00 98.56 189 ASP A N 1
ATOM 1523 C CA . ASP A 1 189 ? 27.106 -3.092 -10.843 1.00 98.56 189 ASP A CA 1
ATOM 1524 C C . ASP A 1 189 ? 26.528 -3.841 -9.623 1.00 98.56 189 ASP A C 1
ATOM 1526 O O . ASP A 1 189 ? 27.246 -4.151 -8.673 1.00 98.56 189 ASP A O 1
ATOM 1530 N N . SER A 1 190 ? 25.218 -4.112 -9.613 1.00 98.75 190 SER A N 1
ATOM 1531 C CA . SER A 1 190 ? 24.580 -4.900 -8.557 1.00 98.75 190 SER A CA 1
ATOM 1532 C C . SER A 1 190 ? 25.163 -6.311 -8.522 1.00 98.75 190 SER A C 1
ATOM 1534 O O . SER A 1 190 ? 25.303 -6.956 -9.561 1.00 98.75 190 SER A O 1
ATOM 1536 N N . ILE A 1 191 ? 25.418 -6.832 -7.318 1.00 98.69 191 ILE A N 1
ATOM 1537 C CA . ILE A 1 191 ? 25.858 -8.223 -7.137 1.00 98.69 191 ILE A CA 1
ATOM 1538 C C . ILE A 1 191 ? 24.871 -9.212 -7.764 1.00 98.69 191 ILE A C 1
ATOM 1540 O O . ILE A 1 191 ? 25.295 -10.219 -8.312 1.00 98.69 191 ILE A O 1
ATOM 1544 N N . LEU A 1 192 ? 23.569 -8.889 -7.774 1.00 98.69 192 LEU A N 1
ATOM 1545 C CA . LEU A 1 192 ? 22.533 -9.750 -8.343 1.00 98.69 192 LEU A CA 1
ATOM 1546 C C . LEU A 1 192 ? 22.757 -10.000 -9.839 1.00 98.69 192 LEU A C 1
ATOM 1548 O O . LEU A 1 192 ? 22.484 -11.092 -10.317 1.00 98.69 192 LEU A O 1
ATOM 1552 N N . VAL A 1 193 ? 23.274 -9.008 -10.567 1.00 98.56 193 VAL A N 1
ATOM 1553 C CA . VAL A 1 193 ? 23.521 -9.130 -12.008 1.00 98.56 193 VAL A CA 1
ATOM 1554 C C . VAL A 1 193 ? 24.575 -10.197 -12.275 1.00 98.56 193 VAL A C 1
ATOM 1556 O O . VAL A 1 193 ? 24.350 -11.102 -13.072 1.00 98.56 193 VAL A O 1
ATOM 1559 N N . LYS A 1 194 ? 25.705 -10.112 -11.566 1.00 98.12 194 LYS A N 1
ATOM 1560 C CA . LYS A 1 194 ? 26.818 -11.053 -11.708 1.00 98.12 194 LYS A CA 1
ATOM 1561 C C . LYS A 1 194 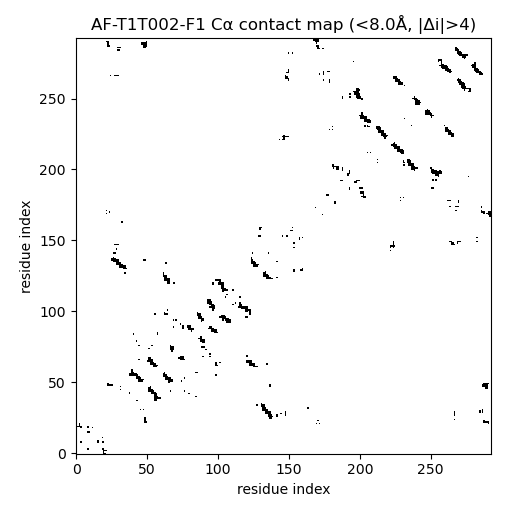? 26.479 -12.419 -11.113 1.00 98.12 194 LYS A C 1
ATOM 1563 O O . LYS A 1 194 ? 26.673 -13.436 -11.767 1.00 98.12 194 LYS A O 1
ATOM 1568 N N . ASP A 1 195 ? 26.005 -12.441 -9.874 1.00 98.69 195 ASP A N 1
ATOM 1569 C CA . ASP A 1 195 ? 25.890 -13.667 -9.081 1.00 98.69 195 ASP A CA 1
ATOM 1570 C C . ASP A 1 195 ? 24.651 -14.492 -9.459 1.00 98.69 195 ASP A C 1
ATOM 1572 O O . ASP A 1 195 ? 24.598 -15.682 -9.152 1.00 98.69 195 ASP A O 1
ATOM 1576 N N . ASN A 1 196 ? 23.671 -13.885 -10.144 1.00 98.62 196 ASN A N 1
ATOM 1577 C CA . ASN A 1 196 ? 22.493 -14.578 -10.668 1.00 98.62 196 ASN A CA 1
ATOM 1578 C C . ASN A 1 196 ? 22.473 -14.704 -12.202 1.00 98.62 196 ASN A C 1
ATOM 1580 O O . ASN A 1 196 ? 21.465 -15.159 -12.735 1.00 98.62 196 ASN A O 1
ATOM 1584 N N . ASP A 1 197 ? 23.556 -14.333 -12.893 1.00 98.62 197 ASP A N 1
ATOM 1585 C CA . ASP A 1 197 ? 23.690 -14.415 -14.356 1.00 98.62 197 ASP A CA 1
ATOM 1586 C C . ASP A 1 197 ? 22.539 -13.736 -15.127 1.00 98.62 197 ASP A C 1
ATOM 1588 O O . ASP A 1 197 ? 21.868 -14.328 -15.976 1.00 98.62 197 ASP A O 1
ATOM 1592 N N . LEU A 1 198 ? 22.255 -12.477 -14.784 1.00 98.75 198 LEU A N 1
ATOM 1593 C CA . LEU A 1 198 ? 21.167 -11.726 -15.410 1.00 98.75 198 LEU A CA 1
ATOM 1594 C C . LEU A 1 198 ? 21.594 -11.098 -16.741 1.00 98.75 198 LEU A C 1
ATOM 1596 O O . LEU A 1 198 ? 22.653 -10.470 -16.837 1.00 98.75 198 LEU A O 1
ATOM 1600 N N . ALA A 1 199 ? 20.706 -11.164 -17.732 1.00 98.56 199 ALA A N 1
ATOM 1601 C CA . ALA A 1 199 ? 20.735 -10.261 -18.874 1.00 98.56 199 ALA A CA 1
ATOM 1602 C C . ALA A 1 199 ? 20.178 -8.899 -18.439 1.00 98.56 199 ALA A C 1
ATOM 1604 O O . ALA A 1 199 ? 19.012 -8.802 -18.047 1.00 98.56 199 ALA A O 1
ATOM 1605 N N . LEU A 1 200 ? 20.990 -7.841 -18.498 1.00 98.62 200 LEU A N 1
ATOM 1606 C CA . LEU A 1 200 ? 20.558 -6.509 -18.071 1.00 98.62 200 LEU A CA 1
ATOM 1607 C C . LEU A 1 200 ? 21.141 -5.412 -18.978 1.00 98.62 200 LEU A C 1
ATOM 1609 O O . LEU A 1 200 ? 22.357 -5.187 -18.950 1.00 98.62 200 LEU A O 1
ATOM 1613 N N . PRO A 1 201 ? 20.309 -4.709 -19.771 1.00 98.50 201 PRO A N 1
ATOM 1614 C CA . PRO A 1 201 ? 20.782 -3.589 -20.572 1.00 98.50 201 PRO A CA 1
ATOM 1615 C C . PRO A 1 201 ? 21.094 -2.370 -19.690 1.00 98.50 201 PRO A C 1
ATOM 1617 O O . PRO A 1 201 ? 20.657 -2.258 -18.546 1.00 98.50 201 PRO A O 1
ATOM 1620 N N . LEU A 1 202 ? 21.839 -1.419 -20.248 1.00 98.62 202 LEU A N 1
ATOM 1621 C CA . LEU A 1 202 ? 22.112 -0.116 -19.634 1.00 98.62 202 LEU A CA 1
ATOM 1622 C C . LEU A 1 202 ? 20.919 0.844 -19.732 1.00 98.62 202 LEU A C 1
ATOM 1624 O O . LEU A 1 202 ? 20.858 1.812 -18.978 1.00 98.62 202 LEU A O 1
ATOM 1628 N N . GLY A 1 203 ? 20.009 0.600 -20.675 1.00 97.88 203 GLY A N 1
ATOM 1629 C CA . GLY A 1 203 ? 18.835 1.418 -20.966 1.00 97.88 203 GLY A CA 1
ATOM 1630 C C . GLY A 1 203 ? 18.174 0.985 -22.275 1.00 97.88 203 GLY A C 1
ATOM 1631 O O . GLY A 1 203 ? 18.446 -0.105 -22.780 1.00 97.88 203 GLY A O 1
ATOM 1632 N N . PHE A 1 204 ? 17.339 1.850 -22.851 1.00 97.12 204 PHE A N 1
ATOM 1633 C CA . PHE A 1 204 ? 16.594 1.566 -24.080 1.00 97.12 204 PHE A CA 1
ATOM 1634 C C . PHE A 1 204 ? 16.627 2.763 -25.031 1.00 97.12 204 PHE A C 1
ATOM 1636 O O . PHE A 1 204 ? 16.491 3.908 -24.601 1.00 97.12 204 PHE A O 1
ATOM 1643 N N . ALA A 1 205 ? 16.767 2.501 -26.329 1.00 96.75 205 ALA A N 1
ATOM 1644 C CA . ALA A 1 205 ? 16.467 3.460 -27.385 1.00 96.75 205 ALA A CA 1
ATOM 1645 C C . ALA A 1 205 ? 14.989 3.280 -27.789 1.00 96.75 205 ALA A C 1
ATOM 1647 O O . ALA A 1 205 ? 14.674 2.256 -28.397 1.00 96.75 205 ALA A O 1
ATOM 1648 N N . PRO A 1 206 ? 14.074 4.211 -27.447 1.00 95.62 206 PRO A N 1
ATOM 1649 C CA . PRO A 1 206 ? 12.642 4.025 -27.688 1.00 95.62 206 PRO A CA 1
ATOM 1650 C C . PRO A 1 206 ? 12.298 3.957 -29.182 1.00 95.62 206 PRO A C 1
ATOM 1652 O O . PRO A 1 206 ? 12.907 4.649 -30.000 1.00 95.62 206 PRO A O 1
ATOM 1655 N N . GLY A 1 207 ? 11.273 3.176 -29.524 1.00 95.25 207 GLY A N 1
ATOM 1656 C CA . GLY A 1 207 ? 10.705 3.081 -30.872 1.00 95.25 207 GLY A CA 1
ATOM 1657 C C . GLY A 1 207 ? 9.180 3.211 -30.858 1.00 95.25 207 GLY A C 1
ATOM 1658 O O . GLY A 1 207 ? 8.552 3.066 -29.813 1.00 95.25 207 GLY A O 1
ATOM 1659 N N . GLY A 1 208 ? 8.570 3.473 -32.016 1.00 95.69 208 GLY A N 1
ATOM 1660 C CA . GLY A 1 208 ? 7.117 3.659 -32.139 1.00 95.69 208 GLY A CA 1
ATOM 1661 C C . GLY A 1 208 ? 6.622 5.050 -31.720 1.00 95.69 208 GLY A C 1
ATOM 1662 O O . GLY A 1 208 ? 7.393 6.004 -31.607 1.00 95.69 208 GLY A O 1
ATOM 1663 N N . ASP A 1 209 ? 5.309 5.183 -31.536 1.00 96.25 209 ASP A N 1
ATOM 1664 C CA . ASP A 1 209 ? 4.653 6.415 -31.099 1.00 96.25 209 ASP A CA 1
ATOM 1665 C C . ASP A 1 209 ? 4.486 6.499 -29.569 1.00 96.25 209 ASP A C 1
ATOM 1667 O O . ASP A 1 209 ? 4.669 5.532 -28.829 1.00 96.25 209 ASP A O 1
ATOM 1671 N N . ARG A 1 210 ? 4.108 7.686 -29.073 1.00 95.12 210 ARG A N 1
ATOM 1672 C CA . ARG A 1 210 ? 3.946 7.961 -27.633 1.00 95.12 210 ARG A CA 1
ATOM 1673 C C . ARG A 1 210 ? 2.952 7.019 -26.943 1.00 95.12 210 ARG A C 1
ATOM 1675 O O . ARG A 1 210 ? 3.148 6.684 -25.780 1.00 95.12 210 ARG A O 1
ATOM 1682 N N . LYS A 1 211 ? 1.854 6.654 -27.607 1.00 95.38 211 LYS A N 1
ATOM 1683 C CA . LYS A 1 211 ? 0.811 5.804 -27.020 1.00 95.38 211 LYS A CA 1
ATOM 1684 C C . LYS A 1 211 ? 1.293 4.361 -26.896 1.00 95.38 211 LYS A C 1
ATOM 1686 O O . LYS A 1 211 ? 0.881 3.691 -25.964 1.00 95.38 211 LYS A O 1
ATOM 1691 N N . GLN A 1 212 ? 2.175 3.914 -27.785 1.00 96.81 212 GLN A N 1
ATOM 1692 C CA . GLN A 1 212 ? 2.749 2.569 -27.735 1.00 96.81 212 GLN A CA 1
ATOM 1693 C C . GLN A 1 212 ? 3.735 2.368 -26.577 1.00 96.81 212 GLN A C 1
ATOM 1695 O O . GLN A 1 212 ? 3.984 1.236 -26.199 1.00 96.81 212 GLN A O 1
ATOM 1700 N N . GLN A 1 213 ? 4.263 3.441 -25.974 1.00 97.44 213 GLN A N 1
ATOM 1701 C CA . GLN A 1 213 ? 5.246 3.320 -24.886 1.00 97.44 213 GLN A CA 1
ATOM 1702 C C . GLN A 1 213 ? 4.656 2.749 -23.592 1.00 97.44 213 GLN A C 1
ATOM 1704 O O . GLN A 1 213 ? 5.396 2.330 -22.709 1.00 97.44 213 GLN A O 1
ATOM 1709 N N . THR A 1 214 ? 3.331 2.789 -23.436 1.00 98.38 214 THR A N 1
ATOM 1710 C CA . THR A 1 214 ? 2.664 2.358 -22.205 1.00 98.38 214 THR A CA 1
ATOM 1711 C C . THR A 1 214 ? 1.283 1.797 -22.492 1.00 98.38 214 THR A C 1
ATOM 1713 O O . THR A 1 214 ? 0.608 2.213 -23.434 1.00 98.38 214 THR A O 1
ATOM 1716 N N . ARG A 1 215 ? 0.798 0.922 -21.611 1.00 98.56 215 ARG A N 1
ATOM 1717 C CA . ARG A 1 215 ? -0.625 0.564 -21.554 1.00 98.56 215 ARG A CA 1
ATOM 1718 C C . ARG A 1 215 ? -1.218 1.070 -20.251 1.00 98.56 215 ARG A C 1
ATOM 1720 O O . ARG A 1 215 ? -0.939 0.523 -19.187 1.00 98.56 215 ARG A O 1
ATOM 1727 N N . VAL A 1 216 ? -2.047 2.105 -20.352 1.00 98.69 216 VAL A N 1
ATOM 1728 C CA . VAL A 1 216 ? -2.869 2.588 -19.238 1.00 98.69 216 VAL A CA 1
ATOM 1729 C C . VAL A 1 216 ? -4.023 1.614 -19.034 1.00 98.69 216 VAL A C 1
ATOM 1731 O O . VAL A 1 216 ? -4.719 1.278 -19.989 1.00 98.69 216 VAL A O 1
ATOM 1734 N N . VAL A 1 217 ? -4.205 1.164 -17.798 1.00 98.69 217 VAL A N 1
ATOM 1735 C CA . VAL A 1 217 ? -5.287 0.273 -17.387 1.00 98.69 217 VAL A CA 1
ATOM 1736 C C . VAL A 1 217 ? -6.253 1.062 -16.524 1.00 98.69 217 VAL A C 1
ATOM 1738 O O . VAL A 1 217 ? -5.937 1.429 -15.388 1.00 98.69 217 VAL A O 1
ATOM 1741 N N . ASP A 1 218 ? -7.439 1.315 -17.063 1.00 98.31 218 ASP A N 1
ATOM 1742 C CA . ASP A 1 218 ? -8.545 1.955 -16.357 1.00 98.31 218 ASP A CA 1
ATOM 1743 C C . ASP A 1 218 ? -9.869 1.183 -16.426 1.00 98.31 218 ASP A C 1
ATOM 1745 O O . ASP A 1 218 ? -10.841 1.576 -15.774 1.00 98.31 218 ASP A O 1
ATOM 1749 N N . ASP A 1 219 ? -9.852 0.011 -17.053 1.00 98.19 219 ASP A N 1
ATOM 1750 C CA . ASP A 1 219 ? -10.980 -0.875 -17.347 1.00 98.19 219 ASP A CA 1
ATOM 1751 C C . ASP A 1 219 ? -10.903 -2.250 -16.648 1.00 98.19 219 ASP A C 1
ATOM 1753 O O . ASP A 1 219 ? -11.747 -3.113 -16.888 1.00 98.19 219 ASP A O 1
ATOM 1757 N N . ASP A 1 220 ? -9.927 -2.459 -15.755 1.00 98.69 220 ASP A N 1
ATOM 1758 C CA . ASP A 1 220 ? -9.807 -3.695 -14.971 1.00 98.69 220 ASP A CA 1
ATOM 1759 C C . ASP A 1 220 ? -11.086 -3.971 -14.149 1.00 98.69 220 ASP A C 1
ATOM 1761 O O . ASP A 1 220 ? -11.624 -3.094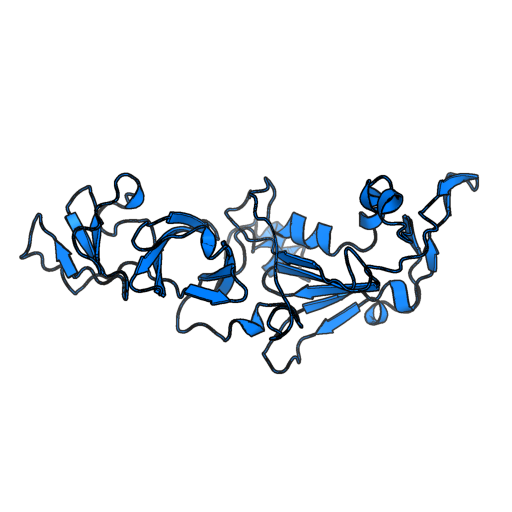 -13.464 1.00 98.69 220 ASP A O 1
ATOM 1765 N N . VAL A 1 221 ? -11.550 -5.225 -14.199 1.00 98.19 221 VAL A N 1
ATOM 1766 C CA . VAL A 1 221 ? -12.830 -5.687 -13.634 1.00 98.19 221 VAL A CA 1
ATOM 1767 C C . VAL A 1 221 ? -12.910 -5.541 -12.112 1.00 98.19 221 VAL A C 1
ATOM 1769 O O . VAL A 1 221 ? -13.989 -5.265 -11.588 1.00 98.19 221 VAL A O 1
ATOM 1772 N N . VAL A 1 222 ? -11.799 -5.696 -11.383 1.00 97.56 222 VAL A N 1
ATOM 1773 C CA . VAL A 1 222 ? -11.778 -5.479 -9.922 1.00 97.56 222 VAL A CA 1
ATOM 1774 C C . VAL A 1 222 ? -11.510 -4.015 -9.562 1.00 97.56 222 VAL A C 1
ATOM 1776 O O . VAL A 1 222 ? -11.431 -3.658 -8.386 1.00 97.56 222 VAL A O 1
ATOM 1779 N N . GLY A 1 223 ? -11.411 -3.149 -10.573 1.00 98.50 223 GLY A N 1
ATOM 1780 C CA . GLY A 1 223 ? -11.287 -1.708 -10.433 1.00 98.50 223 GLY A CA 1
ATOM 1781 C C . GLY A 1 223 ? -9.851 -1.210 -10.332 1.00 98.50 223 GLY A C 1
ATOM 1782 O O . GLY A 1 223 ? -9.673 -0.044 -9.967 1.00 98.50 223 GLY A O 1
ATOM 1783 N N . ARG A 1 224 ? -8.840 -2.030 -10.660 1.00 98.75 224 ARG A N 1
ATOM 1784 C CA . ARG A 1 224 ? -7.438 -1.581 -10.641 1.00 98.75 224 ARG A CA 1
ATOM 1785 C C . ARG A 1 224 ? -7.221 -0.389 -11.565 1.00 98.75 224 ARG A C 1
ATOM 1787 O O . ARG A 1 224 ? -7.944 -0.178 -12.545 1.00 98.75 224 ARG A O 1
ATOM 1794 N N . LYS A 1 225 ? -6.220 0.415 -11.220 1.00 98.81 225 LYS A N 1
ATOM 1795 C CA . LYS A 1 225 ? -5.772 1.567 -12.002 1.00 98.81 225 LYS A CA 1
ATOM 1796 C C . LYS A 1 225 ? -4.257 1.552 -12.039 1.00 98.81 225 LYS A C 1
ATOM 1798 O O . LYS A 1 225 ? -3.630 1.582 -10.981 1.00 98.81 225 LYS A O 1
ATOM 1803 N N . GLY A 1 226 ? -3.682 1.486 -13.231 1.00 98.75 226 GLY A N 1
ATOM 1804 C CA . GLY A 1 226 ? -2.241 1.346 -13.375 1.00 98.75 226 GLY A CA 1
ATOM 1805 C C . GLY A 1 226 ? -1.742 1.603 -14.783 1.00 98.75 226 GLY A C 1
ATOM 1806 O O . GLY A 1 226 ? -2.509 1.942 -15.685 1.00 98.75 226 GLY A O 1
ATOM 1807 N N . VAL A 1 227 ? -0.435 1.468 -14.951 1.00 98.88 227 VAL A N 1
ATOM 1808 C CA . VAL A 1 227 ? 0.264 1.675 -16.216 1.00 98.88 227 VAL A CA 1
ATOM 1809 C C . VAL A 1 227 ? 1.322 0.592 -16.358 1.00 98.88 227 VAL A C 1
ATOM 1811 O O . VAL A 1 227 ? 2.101 0.374 -15.434 1.00 98.88 227 VAL A O 1
ATOM 1814 N N . TYR A 1 228 ? 1.347 -0.074 -17.507 1.00 98.81 228 TYR A N 1
ATOM 1815 C CA . TYR A 1 228 ? 2.466 -0.918 -17.921 1.00 98.81 228 TYR A CA 1
ATOM 1816 C C . TYR A 1 228 ? 3.503 -0.085 -18.669 1.00 98.81 228 TYR A C 1
ATOM 1818 O O . TYR A 1 228 ? 3.122 0.733 -19.513 1.00 98.81 228 TYR A O 1
ATOM 1826 N N . ASP A 1 229 ? 4.780 -0.326 -18.386 1.00 98.06 229 ASP A N 1
ATOM 1827 C CA . ASP A 1 229 ? 5.901 0.131 -19.206 1.00 98.06 229 ASP A CA 1
ATOM 1828 C C . ASP A 1 229 ? 6.107 -0.850 -20.363 1.00 98.06 229 ASP A C 1
ATOM 1830 O O . ASP A 1 229 ? 6.307 -2.043 -20.142 1.00 98.06 229 ASP A O 1
ATOM 1834 N N . LEU A 1 230 ? 6.018 -0.343 -21.592 1.00 97.38 230 LEU A N 1
ATOM 1835 C CA . LEU A 1 230 ? 6.144 -1.123 -22.822 1.00 97.38 230 LEU A CA 1
ATOM 1836 C C . LEU A 1 230 ? 7.331 -0.655 -23.675 1.00 97.38 230 LEU A C 1
ATOM 1838 O O . LEU A 1 230 ? 7.394 -0.966 -24.865 1.00 97.38 230 LEU A O 1
ATOM 1842 N N . ILE A 1 231 ? 8.292 0.082 -23.099 1.00 93.94 231 ILE A N 1
ATOM 1843 C CA . ILE A 1 231 ? 9.451 0.608 -23.840 1.00 93.94 231 ILE A CA 1
ATOM 1844 C C . ILE A 1 231 ? 10.209 -0.492 -24.601 1.00 93.94 231 ILE A C 1
ATOM 1846 O O . ILE A 1 231 ? 10.706 -0.258 -25.702 1.00 93.94 231 ILE A O 1
ATOM 1850 N N . GLY A 1 232 ? 10.254 -1.706 -24.044 1.00 88.81 232 GLY A N 1
ATOM 1851 C CA . GLY A 1 232 ? 10.917 -2.867 -24.634 1.00 88.81 232 GLY A CA 1
ATOM 1852 C C . GLY A 1 232 ? 10.162 -3.533 -25.790 1.00 88.81 232 GLY A C 1
ATOM 1853 O O . GLY A 1 232 ? 10.764 -4.333 -26.498 1.00 88.81 232 GLY A O 1
ATOM 1854 N N . GLU A 1 233 ? 8.880 -3.221 -26.030 1.00 92.38 233 GLU A N 1
ATOM 1855 C CA . GLU A 1 233 ? 8.111 -3.838 -27.129 1.00 92.38 233 GLU A CA 1
ATOM 1856 C C . GLU A 1 233 ? 8.566 -3.347 -28.513 1.00 92.38 233 GLU A C 1
ATOM 1858 O O . GLU A 1 233 ? 8.484 -4.070 -29.510 1.00 92.38 233 GLU A O 1
ATOM 1863 N N . HIS A 1 234 ? 9.044 -2.103 -28.583 1.00 90.06 234 HIS A N 1
ATOM 1864 C CA . HIS A 1 234 ? 9.500 -1.465 -29.822 1.00 90.06 234 HIS A CA 1
ATOM 1865 C C . HIS A 1 234 ? 10.883 -0.822 -29.706 1.00 90.06 234 HIS A C 1
ATOM 1867 O O . HIS A 1 234 ? 11.453 -0.420 -30.722 1.00 90.06 234 HIS A O 1
ATOM 187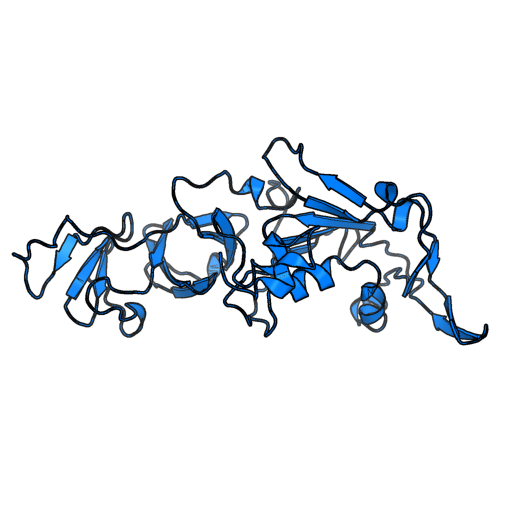3 N N . GLY A 1 235 ? 11.407 -0.681 -28.488 1.00 91.81 235 GLY A N 1
ATOM 1874 C CA . GLY A 1 235 ? 12.723 -0.119 -28.240 1.00 91.81 235 GLY A CA 1
ATOM 1875 C C . GLY A 1 235 ? 13.850 -1.120 -28.473 1.00 91.81 235 GLY A C 1
ATOM 1876 O O . GLY A 1 235 ? 13.680 -2.332 -28.356 1.00 91.81 235 GLY A O 1
ATOM 1877 N N . VAL A 1 236 ? 15.034 -0.594 -28.778 1.00 96.06 236 VAL A N 1
ATOM 1878 C CA . VAL A 1 236 ? 16.266 -1.386 -28.863 1.00 96.06 236 VAL A CA 1
ATOM 1879 C C . VAL A 1 236 ? 16.979 -1.309 -27.510 1.00 96.06 236 VAL A C 1
ATOM 1881 O O . VAL A 1 236 ? 17.298 -0.199 -27.070 1.00 96.06 236 VAL A O 1
ATOM 1884 N N . PRO A 1 237 ? 17.237 -2.437 -26.824 1.00 97.56 237 PRO A N 1
ATOM 1885 C CA . PRO A 1 237 ? 17.981 -2.422 -25.571 1.00 97.56 237 PRO A CA 1
ATOM 1886 C C . PRO A 1 237 ? 19.428 -1.977 -25.815 1.00 97.56 237 PRO A C 1
ATOM 1888 O O . PRO A 1 237 ? 20.085 -2.415 -26.760 1.00 97.56 237 PRO A O 1
ATOM 1891 N N . VAL A 1 238 ? 19.936 -1.101 -24.953 1.00 98.50 238 VAL A N 1
ATOM 1892 C CA . VAL A 1 238 ? 21.292 -0.552 -25.045 1.00 98.50 238 VAL A CA 1
ATOM 1893 C C . VAL A 1 238 ? 22.230 -1.416 -24.216 1.00 98.50 238 VAL A C 1
ATOM 1895 O O . VAL A 1 238 ? 22.213 -1.345 -22.989 1.00 98.50 238 VAL A O 1
ATOM 1898 N N . PHE A 1 239 ? 23.069 -2.211 -24.875 1.00 98.56 239 PHE A N 1
ATOM 1899 C CA . PHE A 1 239 ? 24.118 -2.988 -24.208 1.00 98.56 239 PHE A CA 1
ATOM 1900 C C . PHE A 1 239 ? 25.495 -2.327 -24.266 1.00 98.56 239 PHE A C 1
ATOM 1902 O O . PHE A 1 239 ? 26.312 -2.584 -23.393 1.00 98.56 239 PHE A O 1
ATOM 1909 N N . GLU A 1 240 ? 25.734 -1.421 -25.211 1.00 98.75 240 GLU A N 1
ATOM 1910 C CA . GLU A 1 240 ? 26.996 -0.691 -25.344 1.00 98.75 240 GLU A CA 1
ATOM 1911 C C . GLU A 1 240 ? 26.732 0.811 -25.203 1.00 98.75 240 GLU A C 1
ATOM 1913 O O . GLU A 1 240 ? 26.086 1.441 -26.041 1.00 98.75 240 GLU A O 1
ATOM 1918 N N . GLY A 1 241 ? 27.196 1.396 -24.101 1.00 98.44 241 GLY A N 1
ATOM 1919 C CA . GLY A 1 241 ? 27.112 2.826 -23.832 1.00 98.44 241 GLY A CA 1
ATOM 1920 C C . GLY A 1 241 ? 28.339 3.554 -24.372 1.00 98.44 241 GLY A C 1
ATOM 1921 O O . GLY A 1 241 ? 29.470 3.207 -24.026 1.00 98.44 241 GLY A O 1
ATOM 1922 N N . THR A 1 242 ? 28.121 4.596 -25.177 1.00 98.56 242 THR A N 1
ATOM 1923 C CA . THR A 1 242 ? 29.199 5.326 -25.862 1.00 98.56 242 THR A CA 1
ATOM 1924 C C . THR A 1 242 ? 29.315 6.786 -25.423 1.00 98.56 242 THR A C 1
ATOM 1926 O O . THR A 1 242 ? 28.297 7.448 -25.216 1.00 98.56 242 THR A O 1
ATOM 1929 N N . ILE A 1 243 ? 30.533 7.334 -25.393 1.00 98.44 243 ILE A N 1
ATOM 1930 C CA . ILE A 1 243 ? 30.804 8.779 -25.288 1.00 98.44 243 ILE A CA 1
ATOM 1931 C C . ILE A 1 243 ? 31.699 9.180 -26.461 1.00 98.44 243 ILE A C 1
ATOM 1933 O O . ILE A 1 243 ? 32.792 8.651 -26.621 1.00 98.44 243 ILE A O 1
ATOM 1937 N N . GLY A 1 244 ? 31.241 10.113 -27.301 1.00 97.31 244 GLY A N 1
ATOM 1938 C CA . GLY A 1 244 ? 32.005 10.546 -28.480 1.00 97.31 244 GLY A CA 1
ATOM 1939 C C . GLY A 1 244 ? 32.201 9.460 -29.548 1.00 97.31 244 GLY A C 1
ATOM 1940 O O . GLY A 1 244 ? 33.115 9.578 -30.353 1.00 97.31 244 GLY A O 1
ATOM 1941 N N . GLY A 1 245 ? 31.359 8.419 -29.553 1.00 96.44 245 GLY A N 1
ATOM 1942 C CA . GLY A 1 245 ? 31.466 7.268 -30.460 1.00 96.44 245 GLY A CA 1
ATOM 1943 C C . GLY A 1 245 ? 32.292 6.101 -29.912 1.00 96.44 245 GLY A C 1
ATOM 1944 O O . GLY A 1 245 ? 32.225 5.014 -30.471 1.00 96.44 245 GLY A O 1
ATOM 1945 N N . GLU A 1 246 ? 33.000 6.291 -28.798 1.00 98.31 246 GLU A N 1
ATOM 1946 C CA . GLU A 1 246 ? 33.793 5.246 -28.146 1.00 98.31 246 GLU A CA 1
ATOM 1947 C C . GLU A 1 246 ? 32.973 4.541 -27.061 1.00 98.31 246 GLU A C 1
ATOM 1949 O O . GLU A 1 246 ? 32.310 5.206 -26.256 1.00 98.31 246 GLU A O 1
ATOM 1954 N N . VAL A 1 247 ? 33.023 3.207 -27.015 1.00 98.56 247 VAL A N 1
ATOM 1955 C CA . VAL A 1 247 ? 32.365 2.408 -25.967 1.00 98.56 247 VAL A CA 1
ATOM 1956 C C . VAL A 1 247 ? 33.072 2.643 -24.632 1.00 98.56 247 VAL A C 1
ATOM 1958 O O . VAL A 1 247 ? 34.277 2.440 -24.506 1.00 98.56 247 VAL A O 1
ATOM 1961 N N . VAL A 1 248 ? 32.315 3.065 -23.618 1.00 98.62 248 VAL A N 1
ATOM 1962 C CA . VAL A 1 248 ? 32.828 3.333 -22.259 1.00 98.62 248 VAL A CA 1
ATOM 1963 C C . VAL 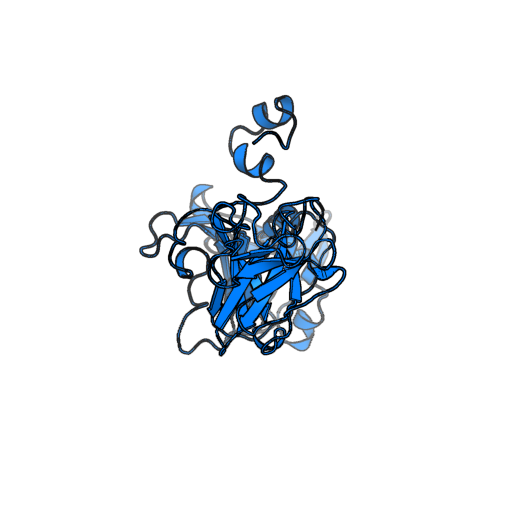A 1 248 ? 32.199 2.441 -21.194 1.00 98.62 248 VAL A C 1
ATOM 1965 O O . VAL A 1 248 ? 32.688 2.388 -20.064 1.00 98.62 248 VAL A O 1
ATOM 1968 N N . ARG A 1 249 ? 31.094 1.766 -21.522 1.00 98.56 249 ARG A N 1
ATOM 1969 C CA . ARG A 1 249 ? 30.406 0.860 -20.607 1.00 98.56 249 ARG A CA 1
ATOM 1970 C C . ARG A 1 249 ? 29.622 -0.191 -21.372 1.00 98.56 249 ARG A C 1
ATOM 1972 O O . ARG A 1 249 ? 28.970 0.131 -22.357 1.00 98.56 249 ARG A O 1
ATOM 1979 N N . GLU A 1 250 ? 29.608 -1.402 -20.835 1.00 98.75 250 GLU A N 1
ATOM 1980 C CA . GLU A 1 250 ? 28.755 -2.486 -21.308 1.00 98.75 250 GLU A CA 1
ATOM 1981 C C . GLU A 1 250 ? 27.693 -2.854 -20.260 1.00 98.75 250 GLU A C 1
ATOM 1983 O O . GLU A 1 250 ? 27.889 -2.654 -19.049 1.00 98.75 250 GLU A O 1
ATOM 1988 N N . GLY A 1 251 ? 26.557 -3.350 -20.748 1.00 98.50 251 GLY A N 1
ATOM 1989 C CA . GLY A 1 251 ? 25.532 -4.042 -19.973 1.00 98.50 251 GLY A CA 1
ATOM 1990 C C . GLY A 1 251 ? 25.958 -5.469 -19.623 1.00 98.50 251 GLY A C 1
ATOM 1991 O O . GLY A 1 251 ? 27.100 -5.870 -19.841 1.00 98.50 251 GLY A O 1
ATOM 1992 N N . ALA A 1 252 ? 25.037 -6.243 -19.059 1.00 98.56 252 ALA A N 1
ATOM 1993 C CA . ALA A 1 252 ? 25.293 -7.620 -18.656 1.00 98.56 252 ALA A CA 1
ATOM 1994 C C . ALA A 1 252 ? 24.686 -8.615 -19.646 1.00 98.56 252 ALA A C 1
ATOM 1996 O O . ALA A 1 252 ? 23.481 -8.597 -19.879 1.00 98.56 252 ALA A O 1
ATOM 1997 N N . TYR A 1 253 ? 25.518 -9.504 -20.187 1.00 98.50 253 TYR A N 1
ATOM 1998 C CA . TYR A 1 253 ? 25.144 -10.497 -21.198 1.00 98.50 253 TYR A CA 1
ATOM 1999 C C . TYR A 1 253 ? 24.868 -11.892 -20.600 1.00 98.50 253 TYR A C 1
ATOM 2001 O O . TYR A 1 253 ? 25.267 -12.894 -21.188 1.00 98.50 253 TYR A O 1
ATOM 2009 N N . GLY A 1 254 ? 24.251 -11.958 -19.413 1.00 98.19 254 GLY A N 1
ATOM 2010 C CA . GLY A 1 254 ? 23.871 -13.232 -18.788 1.00 98.19 254 GLY A CA 1
ATOM 2011 C C . GLY A 1 254 ? 22.723 -13.943 -19.514 1.00 98.19 254 GLY A C 1
ATOM 2012 O O . GLY A 1 254 ? 22.133 -13.397 -20.449 1.00 98.19 254 GLY A O 1
ATOM 2013 N N . GLU A 1 255 ? 22.380 -15.159 -19.090 1.00 98.38 255 GLU A N 1
ATOM 2014 C CA . GLU A 1 255 ? 21.343 -15.969 -19.748 1.00 98.38 255 GLU A CA 1
ATOM 2015 C C . GLU A 1 255 ? 19.922 -15.670 -19.249 1.00 98.38 255 GLU A C 1
ATOM 2017 O O . GLU A 1 255 ? 18.942 -15.874 -19.975 1.00 98.38 255 GLU A O 1
ATOM 2022 N N . LYS A 1 256 ? 19.769 -15.199 -18.006 1.00 98.62 256 LYS A N 1
ATOM 2023 C CA . LYS A 1 256 ? 18.445 -15.051 -17.387 1.00 98.62 256 LYS A CA 1
ATOM 2024 C C . LYS A 1 256 ? 17.771 -13.744 -17.786 1.00 98.62 256 LYS A C 1
ATOM 2026 O O . LYS A 1 256 ? 18.211 -12.661 -17.403 1.00 98.62 256 LYS A O 1
ATOM 2031 N N . ILE A 1 257 ? 16.642 -13.863 -18.483 1.00 97.94 257 ILE A N 1
ATOM 2032 C CA . ILE A 1 257 ? 15.763 -12.738 -18.820 1.00 97.94 257 ILE A CA 1
ATOM 2033 C C . ILE A 1 257 ? 14.826 -12.441 -17.647 1.00 97.94 257 ILE A C 1
ATOM 2035 O O . ILE A 1 257 ? 14.137 -13.332 -17.149 1.00 97.94 257 ILE A O 1
ATOM 2039 N N . VAL A 1 258 ? 14.792 -11.180 -17.226 1.00 98.06 258 VAL A N 1
ATOM 2040 C CA . VAL A 1 258 ? 13.971 -10.677 -16.118 1.00 98.06 258 VAL A CA 1
ATOM 2041 C C . VAL A 1 258 ? 13.406 -9.293 -16.457 1.00 98.06 258 VAL A C 1
ATOM 2043 O O . VAL A 1 258 ? 13.860 -8.656 -17.405 1.00 98.06 258 VAL A O 1
ATOM 2046 N N . ALA A 1 259 ? 12.435 -8.826 -15.671 1.00 96.44 259 ALA A N 1
ATOM 2047 C CA . ALA A 1 259 ? 11.893 -7.465 -15.685 1.00 96.44 259 ALA A CA 1
ATOM 2048 C C . ALA A 1 259 ? 11.399 -6.974 -17.061 1.00 96.44 259 ALA A C 1
ATOM 2050 O O . ALA A 1 259 ? 11.571 -5.809 -17.409 1.00 96.44 259 ALA A O 1
ATOM 2051 N N . ASN A 1 260 ? 10.777 -7.853 -17.847 1.00 91.44 260 ASN A N 1
ATOM 2052 C CA . ASN A 1 260 ? 10.187 -7.496 -19.140 1.00 91.44 260 ASN A CA 1
ATOM 2053 C C . ASN A 1 260 ? 8.706 -7.086 -19.042 1.00 91.44 260 ASN A C 1
ATOM 2055 O O . ASN A 1 260 ? 8.174 -6.516 -19.989 1.00 91.44 260 ASN A O 1
ATOM 2059 N N . ASP A 1 261 ? 8.050 -7.364 -17.914 1.00 97.00 261 ASP A N 1
ATOM 2060 C CA . ASP A 1 261 ? 6.687 -6.948 -17.587 1.00 97.00 261 ASP A CA 1
ATOM 2061 C C . ASP A 1 261 ? 6.703 -6.092 -16.310 1.00 97.00 261 ASP A C 1
ATOM 2063 O O . ASP A 1 261 ? 6.693 -6.604 -15.184 1.00 97.00 261 ASP A O 1
ATOM 2067 N N . ILE A 1 262 ? 6.765 -4.771 -16.490 1.00 98.75 262 ILE A N 1
ATOM 2068 C CA . ILE A 1 262 ? 6.812 -3.789 -15.401 1.00 98.75 262 ILE A CA 1
ATOM 2069 C C . ILE A 1 262 ? 5.513 -2.988 -15.396 1.00 98.75 262 ILE A C 1
ATOM 2071 O O . ILE A 1 262 ? 5.071 -2.469 -16.423 1.00 98.75 262 ILE A O 1
ATOM 2075 N N . SER A 1 263 ? 4.889 -2.858 -14.227 1.00 98.88 263 SER A N 1
ATOM 2076 C CA . SER A 1 263 ? 3.683 -2.041 -14.077 1.00 98.88 263 SER A CA 1
ATOM 2077 C C . SER A 1 263 ? 3.588 -1.356 -12.726 1.00 98.88 263 SER A C 1
ATOM 2079 O O . SER A 1 263 ? 3.907 -1.943 -11.693 1.00 98.88 263 SER A O 1
ATOM 2081 N N . ILE A 1 264 ? 3.091 -0.121 -12.731 1.00 98.94 264 ILE A N 1
ATOM 2082 C CA . ILE A 1 264 ? 2.773 0.648 -11.528 1.00 98.94 264 ILE A CA 1
ATOM 2083 C C . ILE A 1 264 ? 1.260 0.735 -11.348 1.00 98.94 264 ILE A C 1
ATOM 2085 O O . ILE A 1 264 ? 0.519 0.960 -12.306 1.00 98.94 264 ILE A O 1
ATOM 2089 N N . TRP A 1 265 ? 0.792 0.587 -10.112 1.00 98.94 265 TRP A N 1
ATOM 2090 C CA . TRP A 1 265 ? -0.627 0.612 -9.766 1.00 98.94 265 TRP A CA 1
ATOM 2091 C C . TRP A 1 265 ? -0.887 1.578 -8.616 1.00 98.94 265 TRP A C 1
ATOM 2093 O O . TRP A 1 265 ? -0.062 1.728 -7.710 1.00 98.94 265 TRP A O 1
ATOM 2103 N N . LEU A 1 266 ? -2.055 2.221 -8.622 1.00 98.88 266 LEU A N 1
ATOM 2104 C CA . LEU A 1 266 ? -2.524 2.944 -7.443 1.00 98.88 266 LEU A CA 1
ATOM 2105 C C . LEU A 1 266 ? -2.696 1.969 -6.259 1.00 98.88 266 LEU A C 1
ATOM 2107 O O . LEU A 1 266 ? -3.139 0.840 -6.465 1.00 98.88 266 LEU A O 1
ATOM 2111 N N . PRO A 1 267 ? -2.372 2.396 -5.023 1.00 98.81 267 PRO A N 1
ATOM 2112 C CA . PRO A 1 267 ? -2.000 3.762 -4.635 1.00 98.81 267 PRO A CA 1
ATOM 2113 C C . PRO A 1 267 ? -0.506 4.117 -4.760 1.00 98.81 267 PRO A C 1
ATOM 2115 O O . PRO A 1 267 ? -0.119 5.207 -4.346 1.00 98.81 267 PRO A O 1
ATOM 2118 N N . GLY A 1 268 ? 0.330 3.229 -5.294 1.00 98.75 268 GLY A N 1
ATOM 2119 C CA . GLY A 1 268 ? 1.785 3.393 -5.348 1.00 98.75 268 GLY A CA 1
ATOM 2120 C C . GLY A 1 268 ? 2.499 2.067 -5.115 1.00 98.75 268 GLY A C 1
ATOM 2121 O O . GLY A 1 268 ? 3.264 1.940 -4.159 1.00 98.75 268 GLY A O 1
ATOM 2122 N N . VAL A 1 269 ? 2.189 1.070 -5.945 1.00 98.94 269 VAL A N 1
ATOM 2123 C CA . VAL A 1 269 ? 2.777 -0.272 -5.879 1.00 98.94 269 VAL A CA 1
ATOM 2124 C C . VAL A 1 269 ? 3.264 -0.723 -7.246 1.00 98.94 269 VAL A C 1
ATOM 2126 O O . VAL A 1 269 ? 2.512 -0.702 -8.223 1.00 98.94 269 VAL A O 1
ATOM 2129 N N . LEU A 1 270 ? 4.529 -1.125 -7.302 1.00 98.94 270 LEU A N 1
ATOM 2130 C CA . LEU A 1 270 ? 5.190 -1.636 -8.493 1.00 98.94 270 LEU A CA 1
ATOM 2131 C C . LEU A 1 270 ? 5.087 -3.164 -8.531 1.00 98.94 270 LEU A C 1
ATOM 2133 O O . LEU A 1 270 ? 5.248 -3.833 -7.509 1.00 98.94 270 LEU A O 1
ATOM 2137 N N . LYS A 1 271 ? 4.841 -3.708 -9.721 1.00 98.94 271 LYS A N 1
ATOM 2138 C CA . LYS A 1 271 ? 5.031 -5.117 -10.072 1.00 98.94 271 LYS A CA 1
ATOM 2139 C C . LYS A 1 271 ? 6.172 -5.202 -11.082 1.00 98.94 271 LYS A C 1
ATOM 2141 O O . LYS A 1 271 ? 6.113 -4.535 -12.115 1.00 98.94 271 LYS A O 1
ATOM 2146 N N . VAL A 1 272 ? 7.149 -6.061 -10.806 1.00 98.81 272 VAL A N 1
ATOM 2147 C CA . VAL A 1 272 ? 8.223 -6.430 -11.737 1.00 98.81 272 VAL A CA 1
ATOM 2148 C C . VAL A 1 272 ? 8.148 -7.930 -11.979 1.00 98.81 272 VAL A C 1
ATOM 2150 O O . VAL A 1 272 ? 8.240 -8.725 -11.038 1.00 98.81 272 VAL A O 1
ATOM 2153 N N . ASN A 1 273 ? 7.949 -8.316 -13.234 1.00 98.56 273 ASN A N 1
ATOM 2154 C CA . ASN A 1 273 ? 7.738 -9.697 -13.630 1.00 98.56 273 ASN A CA 1
ATOM 2155 C C . ASN A 1 273 ? 8.569 -10.054 -14.882 1.00 98.56 273 ASN A C 1
ATOM 2157 O O . ASN A 1 273 ? 8.601 -9.266 -15.826 1.00 98.56 273 ASN A O 1
ATOM 2161 N N . PRO A 1 274 ? 9.226 -11.226 -14.905 1.00 98.69 274 PRO A N 1
ATOM 2162 C CA . PRO A 1 274 ? 9.659 -11.983 -13.731 1.00 98.69 274 PRO A CA 1
ATOM 2163 C C . PRO A 1 274 ? 10.864 -11.291 -13.063 1.00 98.69 274 PRO A C 1
ATOM 2165 O O . PRO A 1 274 ? 11.685 -10.693 -13.753 1.00 98.69 274 PRO A O 1
ATOM 2168 N N . PHE A 1 275 ? 10.992 -11.331 -11.736 1.00 98.81 275 PHE A N 1
ATOM 2169 C CA . PHE A 1 275 ? 12.143 -10.797 -10.985 1.00 98.81 275 PHE A CA 1
ATOM 2170 C C . PHE A 1 275 ? 12.117 -11.305 -9.528 1.00 98.81 275 PHE A C 1
ATOM 2172 O O . PHE A 1 275 ? 11.025 -11.451 -8.977 1.00 98.81 275 PHE A O 1
ATOM 2179 N N . PRO A 1 276 ? 13.263 -11.565 -8.856 1.00 98.50 276 PRO A N 1
ATOM 2180 C CA . PRO A 1 276 ? 14.663 -11.432 -9.300 1.00 98.50 276 PRO A CA 1
ATOM 2181 C C . PRO A 1 276 ? 15.195 -12.621 -10.113 1.00 98.50 276 PRO A C 1
ATOM 2183 O O . PRO A 1 276 ? 16.353 -12.618 -10.530 1.00 98.50 276 PRO A O 1
ATOM 2186 N N . ASN A 1 277 ? 14.367 -13.642 -10.320 1.00 98.62 277 ASN A N 1
ATOM 2187 C CA . ASN A 1 277 ? 14.668 -14.832 -11.107 1.00 98.62 277 ASN A CA 1
ATOM 2188 C C . ASN A 1 277 ? 13.501 -15.089 -12.089 1.00 98.62 277 ASN A C 1
ATOM 2190 O O . ASN A 1 277 ? 12.400 -14.603 -11.820 1.00 98.62 277 ASN A O 1
ATOM 2194 N N . PRO A 1 278 ? 13.700 -15.822 -13.205 1.00 98.44 278 PRO A N 1
ATOM 2195 C CA . PRO A 1 278 ? 12.668 -16.012 -14.236 1.00 98.44 278 PRO A CA 1
ATOM 2196 C C . PRO A 1 278 ? 11.350 -16.668 -13.780 1.00 98.44 278 PRO A C 1
ATOM 2198 O O . PRO A 1 278 ? 10.365 -16.617 -14.508 1.00 98.44 278 PRO A O 1
ATOM 2201 N N . ASP A 1 279 ? 11.325 -17.284 -12.600 1.00 98.38 279 ASP A N 1
ATOM 2202 C CA . ASP A 1 279 ? 10.185 -17.974 -11.985 1.00 98.38 279 ASP A CA 1
ATOM 2203 C C . ASP A 1 279 ? 9.575 -17.217 -10.788 1.00 98.38 279 ASP A C 1
ATOM 2205 O O . ASP A 1 279 ? 8.732 -17.758 -10.076 1.00 98.38 279 ASP A O 1
ATOM 2209 N N . MET A 1 280 ? 9.990 -15.970 -10.551 1.00 98.81 280 MET A N 1
ATOM 2210 C CA . MET A 1 280 ? 9.549 -15.153 -9.417 1.00 98.81 280 MET A CA 1
ATOM 2211 C C . MET A 1 280 ? 8.938 -13.827 -9.875 1.00 98.81 280 MET A C 1
ATOM 2213 O O . MET A 1 280 ? 9.176 -13.367 -10.988 1.00 98.81 280 MET A O 1
ATOM 2217 N N . MET A 1 281 ? 8.189 -13.174 -8.986 1.00 98.81 281 MET A N 1
ATOM 2218 C CA . MET A 1 281 ? 7.724 -11.795 -9.156 1.00 98.81 281 MET A CA 1
ATOM 2219 C C . MET A 1 281 ? 8.118 -10.947 -7.950 1.00 98.81 281 MET A C 1
ATOM 2221 O O . MET A 1 281 ? 8.132 -11.432 -6.817 1.00 98.81 281 MET A O 1
ATOM 2225 N N . GLN A 1 282 ? 8.360 -9.659 -8.189 1.00 98.94 282 GLN A N 1
ATOM 2226 C CA . GLN A 1 282 ? 8.556 -8.671 -7.133 1.00 98.94 282 GLN A CA 1
ATOM 2227 C C . GLN A 1 282 ? 7.375 -7.702 -7.087 1.00 98.94 282 GLN A C 1
ATOM 2229 O O . GLN A 1 282 ? 6.968 -7.144 -8.107 1.00 98.94 282 GLN A O 1
ATOM 2234 N N . PHE A 1 283 ? 6.853 -7.491 -5.878 1.00 98.88 283 PHE A N 1
ATOM 2235 C CA . PHE A 1 283 ? 5.835 -6.492 -5.573 1.00 98.88 283 PHE A CA 1
ATOM 2236 C C . PHE A 1 283 ? 6.366 -5.567 -4.482 1.00 98.88 283 PHE A C 1
ATOM 2238 O O . PHE A 1 283 ? 6.772 -6.040 -3.419 1.00 98.88 283 PHE A O 1
ATOM 2245 N N . GLU A 1 284 ? 6.351 -4.259 -4.716 1.00 98.88 284 GLU A N 1
ATOM 2246 C CA . GLU A 1 284 ? 6.858 -3.289 -3.745 1.00 98.88 284 GLU A CA 1
ATOM 2247 C C . GLU A 1 284 ? 5.975 -2.049 -3.652 1.00 98.88 284 GLU A C 1
ATOM 2249 O O . GLU A 1 284 ? 5.581 -1.462 -4.656 1.00 98.88 284 GLU A O 1
ATOM 2254 N N . TRP A 1 285 ? 5.645 -1.666 -2.418 1.00 98.94 285 TRP A N 1
ATOM 2255 C CA . TRP A 1 285 ? 4.836 -0.491 -2.111 1.00 98.94 285 TRP A CA 1
ATOM 2256 C C . TRP A 1 285 ? 5.721 0.640 -1.603 1.00 98.94 285 TRP A C 1
ATOM 2258 O O . TRP A 1 285 ? 6.642 0.415 -0.816 1.00 98.94 285 TRP A O 1
ATOM 2268 N N . TYR A 1 286 ? 5.351 1.867 -1.953 1.00 98.88 286 TYR A N 1
ATOM 2269 C CA . TYR A 1 286 ? 5.979 3.081 -1.436 1.00 98.88 286 TYR A CA 1
ATOM 2270 C C . TYR A 1 286 ? 4.951 3.846 -0.610 1.00 98.88 286 TYR A C 1
ATOM 2272 O O . TYR A 1 286 ? 4.244 4.732 -1.090 1.00 98.88 286 TYR A O 1
ATOM 2280 N N . VAL A 1 287 ? 4.793 3.409 0.635 1.00 98.88 287 VAL A N 1
ATOM 2281 C CA . VAL A 1 287 ? 3.704 3.852 1.505 1.00 98.88 287 VAL A CA 1
ATOM 2282 C C . VAL A 1 287 ? 4.058 5.193 2.156 1.00 98.88 287 VAL A C 1
ATOM 2284 O O . VAL A 1 287 ? 5.065 5.254 2.854 1.00 98.88 287 VAL A O 1
ATOM 2287 N N . PRO A 1 288 ? 3.241 6.253 1.989 1.00 98.88 288 PRO A N 1
ATOM 2288 C CA . PRO A 1 288 ? 3.497 7.540 2.627 1.00 98.88 288 PRO A CA 1
ATOM 2289 C C . PRO A 1 288 ? 3.401 7.428 4.151 1.00 98.88 288 PRO A C 1
ATOM 2291 O O . PRO A 1 288 ? 2.337 7.110 4.693 1.00 98.88 288 PRO A O 1
ATOM 2294 N N . ILE A 1 289 ? 4.476 7.748 4.861 1.00 98.88 289 ILE A N 1
ATOM 2295 C CA . ILE A 1 289 ? 4.478 7.858 6.324 1.00 98.88 289 ILE A CA 1
ATOM 2296 C C . ILE A 1 289 ? 4.183 9.306 6.705 1.00 98.88 289 ILE A C 1
ATOM 2298 O O . ILE A 1 289 ? 3.267 9.574 7.489 1.00 98.88 289 ILE A O 1
ATOM 2302 N N . ASP A 1 290 ? 4.918 10.245 6.115 1.00 98.62 290 ASP A N 1
ATOM 2303 C CA . ASP A 1 290 ? 4.656 11.685 6.134 1.00 98.62 290 ASP A CA 1
ATOM 2304 C C . ASP A 1 290 ? 5.174 12.340 4.839 1.00 98.62 290 ASP A C 1
ATOM 2306 O O . ASP A 1 290 ? 5.328 11.679 3.818 1.00 98.62 290 ASP A O 1
ATOM 2310 N N . GLU A 1 291 ? 5.368 13.661 4.800 1.00 98.31 291 GLU A N 1
ATOM 2311 C CA . GLU A 1 291 ? 5.825 14.303 3.560 1.00 98.31 291 GLU A CA 1
ATOM 2312 C C . GLU A 1 291 ? 7.283 13.973 3.192 1.00 98.31 291 GLU A C 1
ATOM 2314 O O . GLU A 1 291 ? 7.664 14.167 2.035 1.00 98.31 291 GLU A O 1
ATOM 2319 N N . ASN A 1 292 ? 8.076 13.454 4.135 1.00 98.44 292 ASN A N 1
ATOM 2320 C CA . ASN A 1 292 ? 9.514 13.223 3.977 1.00 98.44 292 ASN A CA 1
ATOM 2321 C C . ASN A 1 292 ? 9.911 11.741 4.073 1.00 98.44 292 ASN A C 1
ATOM 2323 O O . ASN A 1 292 ? 11.097 11.436 3.915 1.00 98.44 292 ASN A O 1
ATOM 2327 N N . THR A 1 293 ? 8.956 10.853 4.367 1.00 97.25 293 THR A N 1
ATOM 2328 C CA . THR A 1 293 ? 9.164 9.411 4.568 1.00 97.25 293 THR A CA 1
ATOM 2329 C C . THR A 1 293 ? 8.012 8.576 4.036 1.00 97.25 293 THR A C 1
ATOM 2331 O O . THR A 1 293 ? 6.859 9.073 4.046 1.00 97.25 293 THR A O 1
#

Secondary structure (DSSP, 8-state):
--SS-HHHHTT-TTTHHHHH-TT--SSEEEEEEEGGGS-BT--EEEEETTEEEEEEEETTEEEEEESS-TTT---GGGGEEEEETTEEEETTT-EEEETTT-BEEEETT-TT-TTTTT-BPPEE-EEEETTEEEEEESSSSPPPGGGGS-TTTT-TT----------SS-HHHHHHHHT-TTGGGGGTT-HHHHHTTBEE-SEEE--S-TTTTEEEE---TT---EEEE-HHHHSEEE-EEEETTEEEEE-EE-SB----EEEEETTTEEEEES-SSTT--EEEE---SSS--

Sequence (293 aa):
MANVDEAILKRVKGWAPYVDAKLGFRNHWYPVMFSKEIDEGEPKTLKLLGENLLVNRIDGKLYCLKDRCLHRGVQLSVKVECKTKSTITCWYHAWTYRWEDGVLCDILTNPTSAQIGRQKLKTYPVQEAKGCVFIYLGDGDPPPLARDTPPNFLDDDMEILGKNQIIKSNWRLAVENGFDPSHIYIHKDSILVKDNDLALPLGFAPGGDRKQQTRVVDDDVVGRKGVYDLIGEHGVPVFEGTIGGEVVREGAYGEKIVANDISIWLPGVLKVNPFPNPDMMQFEWYVPIDENT